Protein AF-A0A3R6XPI3-F1 (afdb_monomer_lite)

InterPro domains:
  IPR004014 Cation-transporting P-type ATPase, N-terminal [PF00690] (27-93)
  IPR004014 Cation-transporting P-type ATPase, N-terminal [SM00831] (24-98)
  IPR008250 P-type ATPase, A domain superfamily [SSF81653] (139-184)
  IPR023298 P-type ATPase, transmembrane domain superfamily [SSF81665] (28-136)
  IPR059000 P-type ATPase, A domain [PF00122] (139-184)

Foldseek 3Di:
DKFKWWFADQPDDDDPDPDPSQPVVQPDDPVVLCVVLVADLVPFDDPVVLVVQCVVRNWLDDPDPDPPPPVVVVVVVCVPPVNVVLVVVLVVCVVVVNVVVSVVSVVVVVVVVVVVVVVVVVVVVVVVVVVPPDQQDQPPHGLRSDGGGGMTMDDPPGDDSHDIGTDGDDPDDDQCCVPPVDRHD

pLDDT: mean 71.25, std 13.7, range [33.78, 87.38]

Sequence (185 aa):
MSSLVVTIADGGSGDGGTSTPSTTPASRSCQDVAKELDVDVSQGLSIAQISDRQKQYGRNVLENDEPESLVMKFLDQFKNPLNLLLVASGGVSVLMGHVDDAISIVVALTIVVTVAFVQEYRSEKTLDALKELVPPRARAIDAADLVPGDVVLLSTGDRIPADARLVEAIDLDVDESSLTGETHV

Radius of gyration: 25.49 Å; chains: 1; bounding box: 48×37×75 Å

Secondary structure (DSSP, 8-state):
--EEEEE---------SS--TTHHHHTS-HHHHHHHTT-BTTTB--HHHHHHHHHHH--S---------HHHHHHHHTTSHHHHHHHHHHHHHHHTT-HHHHHHHHHHHHHHHHHHHHHHHHHHHHHHHHHHT---EETTEEGGG--TT-EEEE-TTPPP-S-EEEEE-SS-----HHHH-----

Organism: Aphanomyces astaci (NCBI:txid112090)

Structure (mmCIF, N/CA/C/O backbone):
data_AF-A0A3R6XPI3-F1
#
_entry.id   AF-A0A3R6XPI3-F1
#
loop_
_atom_site.group_PDB
_atom_site.id
_atom_site.type_symbol
_atom_site.label_atom_id
_atom_site.label_alt_id
_atom_site.label_comp_id
_atom_site.label_asym_id
_atom_site.label_entity_id
_atom_site.label_seq_id
_atom_site.pdbx_PDB_ins_code
_atom_site.Cartn_x
_atom_site.Cartn_y
_atom_site.Cartn_z
_atom_site.occupancy
_atom_site.B_iso_or_equiv
_atom_site.auth_seq_id
_atom_site.auth_comp_id
_atom_site.auth_asym_id
_atom_site.auth_atom_id
_atom_site.pdbx_PDB_model_num
ATOM 1 N N . MET A 1 1 ? 1.401 -11.947 25.675 1.00 43.94 1 MET A N 1
ATOM 2 C CA . MET A 1 1 ? 0.924 -10.596 26.015 1.00 43.94 1 MET A CA 1
ATOM 3 C C . MET A 1 1 ? 0.291 -10.062 24.752 1.00 43.94 1 MET A C 1
ATOM 5 O O . MET A 1 1 ? 0.908 -10.196 23.705 1.00 43.94 1 MET A O 1
ATOM 9 N N . SER A 1 2 ? -0.972 -9.668 24.821 1.00 42.22 2 SER A N 1
ATOM 10 C CA . SER A 1 2 ? -1.817 -9.449 23.646 1.00 42.22 2 SER A CA 1
ATOM 11 C C . SER A 1 2 ? -2.232 -7.984 23.645 1.00 42.22 2 SER A C 1
ATOM 13 O O . SER A 1 2 ? -2.767 -7.535 24.654 1.00 42.22 2 SER A O 1
ATOM 15 N N . SER A 1 3 ? -1.973 -7.257 22.560 1.00 53.00 3 SER A N 1
ATOM 16 C CA . SER A 1 3 ? -2.331 -5.839 22.442 1.00 53.00 3 SER A CA 1
ATOM 17 C C . SER A 1 3 ? -3.564 -5.703 21.551 1.00 53.00 3 SER A C 1
ATOM 19 O O . SER A 1 3 ? -3.623 -6.292 20.467 1.00 53.00 3 SER A O 1
ATOM 21 N N . LEU A 1 4 ? -4.568 -4.965 22.024 1.00 54.66 4 LEU A N 1
ATOM 22 C CA . LEU A 1 4 ? -5.833 -4.738 21.328 1.00 54.66 4 LEU A CA 1
ATOM 23 C C . LEU A 1 4 ? -5.790 -3.360 20.659 1.00 54.66 4 LEU A C 1
ATOM 25 O O . LEU A 1 4 ? -5.562 -2.336 21.314 1.00 54.66 4 LEU A O 1
ATOM 29 N N . VAL A 1 5 ? -6.013 -3.328 19.350 1.00 59.03 5 VAL A N 1
ATOM 30 C CA . VAL A 1 5 ? -5.929 -2.115 18.536 1.00 59.03 5 VAL A CA 1
ATOM 31 C C . VAL A 1 5 ? -7.225 -1.968 17.742 1.00 59.03 5 VAL A C 1
ATOM 33 O O . VAL A 1 5 ? -7.733 -2.933 17.185 1.00 59.03 5 VAL A O 1
ATOM 36 N N . VAL A 1 6 ? -7.796 -0.768 17.704 1.00 56.50 6 VAL A N 1
ATOM 37 C CA . VAL A 1 6 ? -8.975 -0.461 16.882 1.00 56.50 6 VAL A CA 1
ATOM 38 C C . VAL A 1 6 ? -8.490 0.101 15.558 1.00 56.50 6 VAL A C 1
ATOM 40 O O . VAL A 1 6 ? -7.822 1.128 15.538 1.00 56.50 6 VAL A O 1
ATOM 43 N N . THR A 1 7 ? -8.819 -0.543 14.450 1.00 55.56 7 THR A N 1
ATOM 44 C CA . THR A 1 7 ? -8.526 -0.048 13.107 1.00 55.56 7 THR A CA 1
ATOM 45 C C . THR A 1 7 ? -9.368 1.189 12.810 1.00 55.56 7 THR A C 1
ATOM 47 O O . THR A 1 7 ? -10.589 1.191 12.975 1.00 55.56 7 THR A O 1
ATOM 50 N N . ILE A 1 8 ? -8.714 2.249 12.343 1.00 58.31 8 ILE A N 1
ATOM 51 C CA . ILE A 1 8 ? -9.371 3.446 11.830 1.00 58.31 8 ILE A CA 1
ATOM 52 C C . ILE A 1 8 ? -9.001 3.533 10.361 1.00 58.31 8 ILE A C 1
ATOM 54 O O . ILE A 1 8 ? -7.909 3.969 10.021 1.00 58.31 8 ILE A O 1
ATOM 58 N N . ALA A 1 9 ? -9.912 3.131 9.484 1.00 47.34 9 ALA A N 1
ATOM 59 C CA . ALA A 1 9 ? -9.809 3.546 8.096 1.00 47.34 9 ALA A CA 1
ATOM 60 C C . ALA A 1 9 ? -10.495 4.913 7.981 1.00 47.34 9 ALA A C 1
ATOM 62 O O . ALA A 1 9 ? -11.665 5.079 8.328 1.00 47.34 9 ALA A O 1
ATOM 63 N N . ASP A 1 10 ? -9.729 5.919 7.580 1.00 46.81 10 ASP A N 1
ATOM 64 C CA . ASP A 1 10 ? -10.266 7.249 7.353 1.00 46.81 10 ASP A CA 1
ATOM 65 C C . ASP A 1 10 ? -11.073 7.255 6.050 1.00 46.81 10 ASP A C 1
ATOM 67 O O . ASP A 1 10 ? -10.538 7.069 4.955 1.00 46.81 10 ASP A O 1
ATOM 71 N N . GLY A 1 11 ? -12.385 7.445 6.168 1.00 39.00 11 GLY A N 1
ATOM 72 C CA . GLY A 1 11 ? -13.228 7.763 5.028 1.00 39.00 11 GLY A CA 1
ATOM 73 C C . GLY A 1 11 ? -13.073 9.232 4.688 1.00 39.00 11 GLY A C 1
ATOM 74 O O . GLY A 1 11 ? -13.860 10.051 5.163 1.00 39.00 11 GLY A O 1
ATOM 75 N N . GLY A 1 12 ? -12.083 9.543 3.850 1.00 35.47 12 GLY A N 1
ATOM 76 C CA . GLY A 1 12 ? -11.794 10.892 3.383 1.00 35.47 12 GLY A CA 1
ATOM 77 C C . GLY A 1 12 ? -13.043 11.619 2.881 1.00 35.47 12 GLY A C 1
ATOM 78 O O . GLY A 1 12 ? -13.496 11.423 1.756 1.00 35.47 12 GLY A O 1
ATOM 79 N N . SER A 1 13 ? -13.579 12.504 3.717 1.00 33.81 13 SER A N 1
ATOM 80 C CA . SER A 1 13 ? -14.485 13.567 3.297 1.00 33.81 13 SER A CA 1
ATOM 81 C C . SER A 1 13 ? -13.655 14.838 3.245 1.00 33.81 13 SER A C 1
ATOM 83 O O . SER A 1 13 ? -13.307 15.405 4.278 1.00 33.81 13 SER A O 1
ATOM 85 N N . GLY A 1 14 ? -13.262 15.234 2.033 1.00 38.88 14 GLY A N 1
ATOM 86 C CA . GLY A 1 14 ? -12.482 16.443 1.803 1.00 38.88 14 GLY A CA 1
ATOM 87 C C . GLY A 1 14 ? -13.253 17.683 2.244 1.00 38.88 14 GLY A C 1
ATOM 88 O O . GLY A 1 14 ? -14.161 18.125 1.544 1.00 38.88 14 GLY A O 1
ATOM 89 N N . ASP A 1 15 ? -12.860 18.258 3.376 1.00 33.78 15 ASP A N 1
ATOM 90 C CA . ASP A 1 15 ? -13.166 19.639 3.729 1.00 33.78 15 ASP A CA 1
ATOM 91 C C . ASP A 1 15 ? -11.852 20.399 3.955 1.00 33.78 15 ASP A C 1
ATOM 93 O O . ASP A 1 15 ? -10.895 19.888 4.539 1.00 33.78 15 ASP A O 1
ATOM 97 N N . GLY A 1 16 ? -11.786 21.605 3.398 1.00 35.22 16 GLY A N 1
ATOM 98 C CA . GLY A 1 16 ? -10.582 22.402 3.179 1.00 35.22 16 GLY A CA 1
ATOM 99 C C . GLY A 1 16 ? -10.042 23.077 4.438 1.00 35.22 16 GLY A C 1
ATOM 100 O O . GLY A 1 16 ? -9.961 24.303 4.495 1.00 35.22 16 GLY A O 1
ATOM 101 N N . GLY A 1 17 ? -9.625 22.283 5.422 1.00 35.09 17 GLY A N 1
ATOM 102 C CA . GLY A 1 17 ? -8.843 22.713 6.580 1.00 35.09 17 GLY A CA 1
ATOM 103 C C . GLY A 1 17 ? -7.488 22.005 6.611 1.00 35.09 17 GLY A C 1
ATOM 104 O O . GLY A 1 17 ? -7.383 20.837 6.266 1.00 35.09 17 GLY A O 1
ATOM 105 N N . THR A 1 18 ? -6.432 22.705 7.022 1.00 36.75 18 THR A N 1
ATOM 106 C CA . THR A 1 18 ? -5.024 22.257 7.084 1.00 36.75 18 THR A CA 1
ATOM 107 C C . THR A 1 18 ? -4.730 21.143 8.111 1.00 36.75 18 THR A C 1
ATOM 109 O O . THR A 1 18 ? -3.701 21.172 8.781 1.00 36.75 18 THR A O 1
ATOM 112 N N . SER A 1 19 ? -5.609 20.158 8.264 1.00 36.28 19 SER A N 1
ATOM 113 C CA . SER A 1 19 ? -5.411 18.970 9.097 1.00 36.28 19 SER A CA 1
ATOM 114 C C . SER A 1 19 ? -5.452 17.743 8.202 1.00 36.28 19 SER A C 1
ATOM 116 O O . SER A 1 19 ? -6.488 17.435 7.617 1.00 36.28 19 SER A O 1
ATOM 118 N N . THR A 1 20 ? -4.320 17.058 8.068 1.00 38.66 20 THR A N 1
ATOM 119 C CA . THR A 1 20 ? -4.265 15.791 7.343 1.00 38.66 20 THR A CA 1
ATOM 120 C C . THR A 1 20 ? -5.222 14.770 7.976 1.00 38.66 20 THR A C 1
ATOM 122 O O . THR A 1 20 ? -5.342 14.750 9.207 1.00 38.66 20 THR A O 1
ATOM 125 N N . PRO A 1 21 ? -5.864 13.919 7.154 1.00 49.56 21 PRO A N 1
ATOM 126 C CA . PRO A 1 21 ? -6.851 12.910 7.561 1.00 49.56 21 PRO A CA 1
ATOM 127 C C . PRO A 1 21 ? -6.469 12.111 8.836 1.00 49.56 21 PRO A C 1
ATOM 129 O O . PRO A 1 21 ? -7.242 11.971 9.784 1.00 49.56 21 PRO A O 1
ATOM 132 N N . SER A 1 22 ? -5.189 11.750 8.966 1.00 48.41 22 SER A N 1
ATOM 133 C CA . SER A 1 22 ? -4.628 10.973 10.082 1.00 48.41 22 SER A CA 1
ATOM 134 C C . SER A 1 22 ? -4.432 11.712 11.423 1.00 48.41 22 SER A C 1
ATOM 136 O O . SER A 1 22 ? -4.205 11.068 12.449 1.00 48.41 22 SER A O 1
ATOM 138 N N . THR A 1 23 ? -4.522 13.047 11.480 1.00 47.19 23 THR A N 1
ATOM 139 C CA . THR A 1 23 ? -4.189 13.817 12.707 1.00 47.19 23 THR A CA 1
ATOM 140 C C . THR A 1 23 ? -5.343 13.854 13.723 1.00 47.19 23 THR A C 1
ATOM 142 O O . THR A 1 23 ? -5.141 13.988 14.938 1.00 47.19 23 THR A O 1
ATOM 145 N N . THR A 1 24 ? -6.579 13.708 13.246 1.00 61.12 24 THR A N 1
ATOM 146 C CA . THR A 1 24 ? -7.799 13.845 14.057 1.00 61.12 24 THR A CA 1
ATOM 147 C C . THR A 1 24 ? -7.998 12.701 15.059 1.00 61.12 24 THR A C 1
ATOM 149 O O . THR A 1 24 ? -8.296 12.986 16.221 1.00 61.12 24 THR A O 1
ATOM 152 N N . PRO A 1 25 ? -7.791 11.419 14.699 1.00 61.75 25 PRO A N 1
ATOM 153 C CA . PRO A 1 25 ? -8.026 10.323 15.636 1.00 61.75 25 PRO A CA 1
ATOM 154 C C . PRO A 1 25 ? -6.874 10.118 16.628 1.00 61.75 25 PRO A C 1
ATOM 156 O O . PRO A 1 25 ? -7.093 9.694 17.764 1.00 61.75 25 PRO A O 1
ATOM 159 N N . ALA A 1 26 ? -5.641 10.458 16.235 1.00 64.50 26 ALA A N 1
ATOM 160 C CA . ALA A 1 26 ? -4.455 10.300 17.077 1.00 64.50 26 ALA A CA 1
ATOM 161 C C . ALA A 1 26 ? -4.469 11.217 18.319 1.00 64.50 26 ALA A C 1
ATOM 163 O O . ALA A 1 26 ? -3.900 10.881 19.363 1.00 64.50 26 ALA A O 1
ATOM 164 N N . SER A 1 27 ? -5.156 12.356 18.225 1.00 70.94 27 SER A N 1
ATOM 165 C CA . SER A 1 27 ? -5.272 13.357 19.292 1.00 70.94 27 SER A CA 1
ATOM 166 C C . SER A 1 27 ? -6.488 13.160 20.215 1.00 70.94 27 SER A C 1
ATOM 168 O O . SER A 1 27 ? -6.592 13.844 21.233 1.00 70.94 27 SER A O 1
ATOM 170 N N . ARG A 1 28 ? -7.391 12.213 19.912 1.00 73.81 28 ARG A N 1
ATOM 171 C CA . ARG A 1 28 ? -8.635 11.948 20.667 1.00 73.81 28 ARG A CA 1
ATOM 172 C C . ARG A 1 28 ? -8.540 10.701 21.542 1.00 73.81 28 ARG A C 1
ATOM 174 O O . ARG A 1 28 ? -7.773 9.790 21.247 1.00 73.81 28 ARG A O 1
ATOM 181 N N . SER A 1 29 ? -9.310 10.614 22.628 1.00 78.94 29 SER A N 1
ATOM 182 C CA . SER A 1 29 ? -9.297 9.402 23.462 1.00 78.94 29 SER A CA 1
ATOM 183 C C . SER A 1 29 ? -9.833 8.190 22.684 1.00 78.94 29 SER A C 1
ATOM 185 O O . SER A 1 29 ? -10.652 8.338 21.777 1.00 78.94 29 SER A O 1
ATOM 187 N N . CYS A 1 30 ? -9.396 6.976 23.035 1.00 76.81 30 CYS A N 1
ATOM 188 C CA . CYS A 1 30 ? -9.892 5.750 22.397 1.00 76.81 30 CYS A CA 1
ATOM 189 C C . CYS A 1 30 ? -11.421 5.605 22.510 1.00 76.81 30 CYS A C 1
ATOM 191 O O . CYS A 1 30 ? -12.063 5.115 21.587 1.00 76.81 30 CYS A O 1
ATOM 193 N N . GLN A 1 31 ? -12.014 6.091 23.606 1.00 77.44 31 GLN A N 1
ATOM 194 C CA . GLN A 1 31 ? -13.460 6.066 23.829 1.00 77.44 31 GLN A CA 1
ATOM 195 C C . GLN A 1 31 ? -14.211 7.026 22.906 1.00 77.44 31 GLN A C 1
ATOM 197 O O . GLN A 1 31 ? -15.311 6.705 22.466 1.00 77.44 31 GLN A O 1
ATOM 202 N N . ASP A 1 32 ? -13.640 8.196 22.617 1.00 79.75 32 ASP A N 1
ATOM 203 C CA . ASP A 1 32 ? -14.272 9.171 21.724 1.00 79.75 32 ASP A CA 1
ATOM 204 C C . ASP A 1 32 ? -14.268 8.665 20.283 1.00 79.75 32 ASP A C 1
ATOM 206 O O . ASP A 1 32 ? -15.288 8.743 19.605 1.00 79.75 32 ASP A O 1
ATOM 210 N N . VAL A 1 33 ? -13.158 8.058 19.857 1.00 78.06 33 VAL A N 1
ATOM 211 C CA . VAL A 1 33 ? -13.053 7.412 18.543 1.00 78.06 33 VAL A CA 1
ATOM 212 C C . VAL A 1 33 ? -14.019 6.229 18.430 1.00 78.06 33 VAL A C 1
ATOM 214 O O . VAL A 1 33 ? -14.710 6.095 17.425 1.00 78.06 33 VAL A O 1
ATOM 217 N N . ALA A 1 34 ? -14.113 5.385 19.463 1.00 77.94 34 ALA A N 1
ATOM 218 C CA . ALA A 1 34 ? -15.047 4.260 19.472 1.00 77.94 34 ALA A CA 1
ATOM 219 C C . ALA A 1 34 ? -16.512 4.722 19.374 1.00 77.94 34 ALA A C 1
ATOM 221 O O . ALA A 1 34 ? -17.303 4.111 18.664 1.00 77.94 34 ALA A O 1
ATOM 222 N N . LYS A 1 35 ? -16.866 5.836 20.031 1.00 80.50 35 LYS A N 1
ATOM 223 C CA . LYS A 1 35 ? -18.198 6.451 19.915 1.00 80.50 35 LYS A CA 1
ATOM 224 C C . LYS A 1 35 ? -18.451 7.047 18.534 1.00 80.50 35 LYS A C 1
ATOM 226 O O . LYS A 1 35 ? -19.547 6.898 18.011 1.00 80.50 35 LYS A O 1
ATOM 231 N N . GLU A 1 36 ? -17.465 7.728 17.958 1.00 80.50 36 GLU A N 1
ATOM 232 C CA . GLU A 1 36 ? -17.557 8.322 16.619 1.00 80.50 36 GLU A CA 1
ATOM 233 C C . GLU A 1 36 ? -17.758 7.253 15.540 1.00 80.50 36 GLU A C 1
ATOM 235 O O . GLU A 1 36 ? -18.563 7.432 14.630 1.00 80.50 36 GLU A O 1
ATOM 240 N N . LEU A 1 37 ? -17.084 6.112 15.690 1.00 76.56 37 LEU A N 1
ATOM 241 C CA . LEU A 1 37 ? -17.219 4.960 14.803 1.00 76.56 37 LEU A CA 1
ATOM 242 C C . LEU A 1 37 ? -18.371 4.021 15.192 1.00 76.56 37 LEU A C 1
ATOM 244 O O . LEU A 1 37 ? -18.530 2.990 14.542 1.00 76.56 37 LEU A O 1
ATOM 248 N N . ASP A 1 38 ? -19.162 4.346 16.219 1.00 81.00 38 ASP A N 1
ATOM 249 C CA . ASP A 1 38 ? -20.266 3.523 16.739 1.00 81.00 38 ASP A CA 1
ATOM 250 C C . ASP A 1 38 ? -19.865 2.046 16.948 1.00 81.00 38 ASP A C 1
ATOM 252 O O . ASP A 1 38 ? -20.498 1.116 16.441 1.00 81.00 38 ASP A O 1
ATOM 256 N N . VAL A 1 39 ? -18.737 1.830 17.634 1.00 80.62 39 VAL A N 1
ATOM 257 C CA . VAL A 1 39 ? -18.162 0.503 17.896 1.00 80.62 39 VAL A CA 1
ATOM 258 C C . VAL A 1 39 ? -18.021 0.257 19.389 1.00 80.62 39 VAL A C 1
ATOM 260 O O . VAL A 1 39 ? -17.463 1.068 20.128 1.00 80.62 39 VAL A O 1
ATOM 263 N N . ASP A 1 40 ? -18.461 -0.921 19.826 1.00 81.00 40 ASP A N 1
ATOM 264 C CA . ASP A 1 40 ? -18.112 -1.449 21.139 1.00 81.00 40 ASP A CA 1
ATOM 265 C C . ASP A 1 40 ? -16.766 -2.176 21.053 1.00 81.00 40 ASP A C 1
ATOM 267 O O . ASP A 1 40 ? -16.636 -3.221 20.420 1.00 81.00 40 ASP A O 1
ATOM 271 N N . VAL A 1 41 ? -15.753 -1.632 21.723 1.00 74.69 41 VAL A N 1
ATOM 272 C CA . VAL A 1 41 ? -14.384 -2.164 21.716 1.00 74.69 41 VAL A CA 1
ATOM 273 C C . VAL A 1 41 ? -14.297 -3.586 22.294 1.00 74.69 41 VAL A C 1
ATOM 275 O O . VAL A 1 41 ? -13.394 -4.340 21.943 1.00 74.69 41 VAL A O 1
ATOM 278 N N . SER A 1 42 ? -15.234 -3.975 23.165 1.00 75.56 42 SER A N 1
ATOM 279 C CA . SER A 1 42 ? -15.251 -5.295 23.806 1.00 75.56 42 SER A CA 1
ATOM 280 C C . SER A 1 42 ? -15.920 -6.383 22.962 1.00 75.56 42 SER A C 1
ATOM 282 O O . SER A 1 42 ? -15.597 -7.560 23.115 1.00 75.56 42 SER A O 1
ATOM 284 N N . GLN A 1 43 ? -16.854 -5.999 22.088 1.00 75.69 43 GLN A N 1
ATOM 285 C CA . GLN A 1 43 ? -17.618 -6.921 21.239 1.00 75.69 43 GLN A CA 1
ATOM 286 C C . GLN A 1 43 ? -17.164 -6.889 19.774 1.00 75.69 43 GLN A C 1
ATOM 288 O O . GLN A 1 43 ? -17.369 -7.862 19.052 1.00 75.69 43 GLN A O 1
ATOM 293 N N . GLY A 1 44 ? -16.531 -5.797 19.343 1.00 78.44 44 GLY A N 1
ATOM 294 C CA . GLY A 1 44 ? -16.206 -5.546 17.946 1.00 78.44 44 GLY A CA 1
ATOM 295 C C . GLY A 1 44 ? -17.445 -5.243 17.100 1.00 78.44 44 GLY A C 1
ATOM 296 O O . GLY A 1 44 ? -18.514 -4.901 17.610 1.00 78.44 44 GLY A O 1
ATOM 297 N N . LEU A 1 45 ? -17.288 -5.356 15.781 1.00 81.88 45 LEU A N 1
ATOM 298 C CA . LEU A 1 45 ? -18.360 -5.131 14.815 1.00 81.88 45 LEU A CA 1
ATOM 299 C C . LEU A 1 45 ? -19.148 -6.405 14.513 1.00 81.88 45 LEU A C 1
ATOM 301 O O . LEU A 1 45 ? -18.611 -7.511 14.452 1.00 81.88 45 LEU A O 1
ATOM 305 N N . SER A 1 46 ? -20.443 -6.238 14.250 1.00 83.31 46 SER A N 1
ATOM 306 C CA . SER A 1 46 ? -21.273 -7.312 13.704 1.00 83.31 46 SER A CA 1
ATOM 307 C C . SER A 1 46 ? -21.027 -7.507 12.204 1.00 83.31 46 SER A C 1
ATOM 309 O O . SER A 1 46 ? -20.719 -6.566 11.476 1.00 83.31 46 SER A O 1
ATOM 311 N N . ILE A 1 47 ? -21.266 -8.724 11.703 1.00 81.38 47 ILE A N 1
ATOM 312 C CA . ILE A 1 47 ? -21.117 -9.070 10.274 1.00 81.38 47 ILE A CA 1
ATOM 313 C C . ILE A 1 47 ? -21.959 -8.148 9.370 1.00 81.38 47 ILE A C 1
ATOM 315 O O . ILE A 1 47 ? -21.541 -7.805 8.265 1.00 81.38 47 ILE A O 1
ATOM 319 N N . ALA A 1 48 ? -23.134 -7.717 9.842 1.00 83.81 48 ALA A N 1
ATOM 320 C CA . ALA A 1 48 ? -23.989 -6.782 9.113 1.00 83.81 48 ALA A CA 1
ATOM 321 C C . ALA A 1 48 ? -23.327 -5.400 8.967 1.00 83.81 48 ALA A C 1
ATOM 323 O O . ALA A 1 48 ? -23.255 -4.874 7.859 1.00 83.81 48 ALA A O 1
ATOM 324 N N . GLN A 1 49 ? -22.769 -4.861 10.058 1.00 82.81 49 GLN A N 1
ATOM 325 C CA . GLN A 1 49 ? -22.042 -3.588 10.037 1.00 82.81 49 GLN A CA 1
ATOM 326 C C . GLN A 1 49 ? -20.796 -3.665 9.152 1.00 82.81 49 GLN A C 1
ATOM 328 O O . GLN A 1 49 ? -20.522 -2.717 8.423 1.00 82.81 49 GLN A O 1
ATOM 333 N N . ILE A 1 50 ? -20.079 -4.793 9.164 1.00 82.69 50 ILE A N 1
ATOM 334 C CA . ILE A 1 50 ? -18.924 -5.009 8.283 1.00 82.69 50 ILE A CA 1
ATOM 335 C C . ILE A 1 50 ? -19.359 -4.931 6.818 1.00 82.69 50 ILE A C 1
ATOM 337 O O . ILE A 1 50 ? -18.775 -4.176 6.047 1.00 82.69 50 ILE A O 1
ATOM 341 N N . SER A 1 51 ? -20.419 -5.649 6.429 1.00 83.25 51 SER A N 1
ATOM 342 C CA . SER A 1 51 ? -20.893 -5.648 5.039 1.00 83.25 51 SER A CA 1
ATOM 343 C C . SER A 1 51 ? -21.353 -4.265 4.569 1.00 83.25 51 SER A C 1
ATOM 345 O O . SER A 1 51 ? -21.096 -3.886 3.425 1.00 83.25 51 SER A O 1
ATOM 347 N N . ASP A 1 52 ? -22.010 -3.495 5.435 1.00 85.88 52 ASP A N 1
ATOM 348 C CA . ASP A 1 52 ? -22.450 -2.142 5.095 1.00 85.88 52 ASP A CA 1
ATOM 349 C C . ASP A 1 52 ? -21.272 -1.165 5.003 1.00 85.88 52 ASP A C 1
ATOM 351 O O . ASP A 1 52 ? -21.211 -0.364 4.068 1.00 85.88 52 ASP A O 1
ATOM 355 N N . ARG A 1 53 ? -20.273 -1.295 5.883 1.00 84.44 53 ARG A N 1
ATOM 356 C CA . ARG A 1 53 ? -19.040 -0.499 5.812 1.00 84.44 53 ARG A CA 1
ATOM 357 C C . ARG A 1 53 ? -18.192 -0.854 4.596 1.00 84.44 53 ARG A C 1
ATOM 359 O O . ARG A 1 53 ? -17.698 0.054 3.943 1.00 84.44 53 ARG A O 1
ATOM 366 N N . GLN A 1 54 ? -18.096 -2.124 4.207 1.00 83.19 54 GLN A N 1
ATOM 367 C CA . GLN A 1 54 ? -17.398 -2.515 2.975 1.00 83.19 54 GLN A CA 1
ATOM 368 C C . GLN A 1 54 ? -18.031 -1.885 1.725 1.00 83.19 54 GLN A C 1
ATOM 370 O O . GLN A 1 54 ? -17.319 -1.535 0.788 1.00 83.19 54 GLN A O 1
ATOM 375 N N . LYS A 1 55 ? -19.359 -1.688 1.702 1.00 83.06 55 LYS A N 1
ATOM 376 C CA . LYS A 1 55 ? -20.034 -0.975 0.600 1.00 83.06 55 LYS A CA 1
ATOM 377 C C . LYS A 1 55 ? -19.764 0.528 0.617 1.00 83.06 55 LYS A C 1
ATOM 379 O O . LYS A 1 55 ? -19.760 1.142 -0.444 1.00 83.06 55 LYS A O 1
ATOM 384 N N . GLN A 1 56 ? -19.603 1.115 1.801 1.00 82.62 56 GLN A N 1
ATOM 385 C CA . GLN A 1 56 ? -19.404 2.553 1.969 1.00 82.62 56 GLN A CA 1
ATOM 386 C C . GLN A 1 56 ? -17.947 2.977 1.747 1.00 82.62 56 GLN A C 1
ATOM 388 O O . GLN A 1 56 ? -17.707 3.986 1.092 1.00 82.62 56 GLN A O 1
ATOM 393 N N . TYR A 1 57 ? -16.996 2.225 2.299 1.00 79.69 57 TYR A N 1
ATOM 394 C CA . TYR A 1 57 ? -15.573 2.573 2.329 1.00 79.69 57 TYR A CA 1
ATOM 395 C C . TYR A 1 57 ? -14.733 1.775 1.324 1.00 79.69 57 TYR A C 1
ATOM 397 O O . TYR A 1 57 ? -13.604 2.157 1.040 1.00 79.69 57 TYR A O 1
ATOM 405 N N . GLY A 1 58 ? -15.275 0.693 0.761 1.00 82.25 58 GLY A N 1
ATOM 406 C CA . GLY A 1 58 ? -14.526 -0.201 -0.116 1.00 82.25 58 GLY A CA 1
ATOM 407 C C . GLY A 1 58 ? -13.636 -1.180 0.653 1.00 82.25 58 GLY A C 1
ATOM 408 O O . GLY A 1 58 ? -13.761 -1.351 1.866 1.00 82.25 58 GLY A O 1
ATOM 409 N N . ARG A 1 59 ? -12.766 -1.877 -0.085 1.00 81.50 59 ARG A N 1
ATOM 410 C CA . ARG A 1 59 ? -11.793 -2.826 0.476 1.00 81.50 59 ARG A CA 1
ATOM 411 C C . ARG A 1 59 ? -10.539 -2.081 0.925 1.00 81.50 59 ARG A C 1
ATOM 413 O O . ARG A 1 59 ? -10.131 -1.129 0.267 1.00 81.50 59 ARG A O 1
ATOM 420 N N . ASN A 1 60 ? -9.891 -2.563 1.982 1.00 80.06 60 ASN A N 1
ATOM 421 C CA . ASN A 1 60 ? -8.620 -2.035 2.479 1.00 80.06 60 ASN A CA 1
ATOM 422 C C . ASN A 1 60 ? -7.450 -2.527 1.609 1.00 80.06 60 ASN A C 1
ATOM 424 O O . ASN A 1 60 ? -6.605 -3.322 2.018 1.00 80.06 60 ASN A O 1
ATOM 428 N N . VAL A 1 61 ? -7.453 -2.101 0.351 1.00 78.19 61 VAL A N 1
ATOM 429 C CA . VAL A 1 61 ? -6.418 -2.407 -0.631 1.00 78.19 61 VAL A CA 1
ATOM 430 C C . VAL A 1 61 ? -6.012 -1.091 -1.263 1.00 78.19 61 VAL A C 1
ATOM 432 O O . VAL A 1 61 ? -6.865 -0.328 -1.710 1.00 78.19 61 VAL A O 1
ATOM 435 N N . LEU A 1 62 ? -4.707 -0.829 -1.300 1.00 68.25 62 LEU A N 1
ATOM 436 C CA . LEU A 1 62 ? -4.182 0.295 -2.063 1.00 68.25 62 LEU A CA 1
ATOM 437 C C . LEU A 1 62 ? -4.554 0.082 -3.529 1.00 68.25 62 LEU A C 1
ATOM 439 O O . LEU A 1 62 ? -4.269 -0.983 -4.084 1.00 68.25 62 LEU A O 1
ATOM 443 N N . GLU A 1 63 ? -5.198 1.074 -4.139 1.00 60.91 63 GLU A N 1
ATOM 444 C CA . GLU A 1 63 ? -5.431 1.082 -5.578 1.00 60.91 63 GLU A CA 1
ATOM 445 C C . GLU A 1 63 ? -4.075 0.887 -6.260 1.00 60.91 63 GLU A C 1
ATOM 447 O O . GLU A 1 63 ? -3.160 1.700 -6.127 1.00 60.91 63 GLU A O 1
ATOM 452 N N . ASN A 1 64 ? -3.901 -0.262 -6.913 1.00 56.00 64 ASN A N 1
ATOM 453 C CA . ASN A 1 64 ? -2.790 -0.410 -7.831 1.00 56.00 64 ASN A CA 1
ATOM 454 C C . ASN A 1 64 ? -3.149 0.481 -9.009 1.00 56.00 64 ASN A C 1
ATOM 456 O O . ASN A 1 64 ? -4.196 0.250 -9.621 1.00 56.00 64 ASN A O 1
ATOM 460 N N . ASP A 1 65 ? -2.313 1.488 -9.278 1.00 52.28 65 ASP A N 1
ATOM 461 C CA . ASP A 1 65 ? -2.440 2.318 -10.471 1.00 52.28 65 ASP A CA 1
ATOM 462 C C . ASP A 1 65 ? -2.759 1.401 -11.651 1.00 52.28 65 ASP A C 1
ATOM 464 O O . ASP A 1 65 ? -2.071 0.392 -11.867 1.00 52.28 65 ASP A O 1
ATOM 468 N N . GLU A 1 66 ? -3.858 1.697 -12.355 1.00 55.19 66 GLU A N 1
ATOM 469 C CA . GLU A 1 66 ? -4.230 0.935 -13.540 1.00 55.19 66 GLU A CA 1
ATOM 470 C C . GLU A 1 66 ? -2.979 0.817 -14.411 1.00 55.19 66 GLU A C 1
ATOM 472 O O . GLU A 1 66 ? -2.310 1.831 -14.635 1.00 55.19 66 GLU A O 1
ATOM 477 N N . PRO A 1 67 ? -2.609 -0.392 -14.871 1.00 56.09 67 PRO A N 1
ATOM 478 C CA . PRO A 1 67 ? -1.398 -0.553 -15.651 1.00 56.09 67 PRO A CA 1
ATOM 479 C C . PRO A 1 67 ? -1.532 0.340 -16.879 1.00 56.09 67 PRO A C 1
ATOM 481 O O . PRO A 1 67 ? -2.318 0.036 -17.782 1.00 56.09 67 PRO A O 1
ATOM 484 N N . GLU A 1 68 ? -0.812 1.468 -16.892 1.00 59.09 68 GLU A N 1
ATOM 485 C CA . GLU A 1 68 ? -0.882 2.388 -18.018 1.00 59.09 68 GLU A CA 1
ATOM 486 C C . GLU A 1 68 ? -0.606 1.580 -19.281 1.00 59.09 68 GLU A C 1
ATOM 488 O O . GLU A 1 68 ? 0.335 0.776 -19.333 1.00 59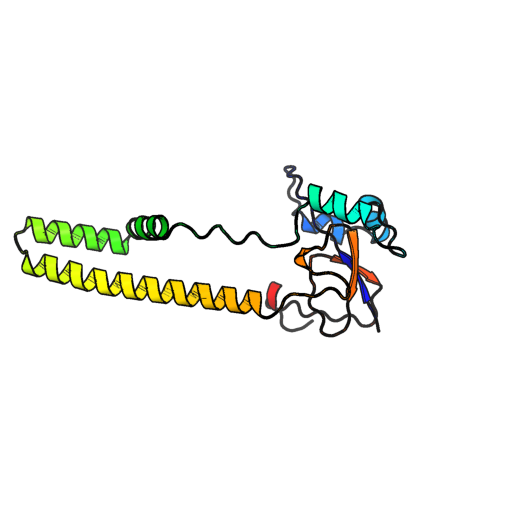.09 68 GLU A O 1
ATOM 493 N N . SER A 1 69 ? -1.457 1.752 -20.296 1.00 72.38 69 SER A N 1
ATOM 494 C CA . SER A 1 69 ? -1.318 0.959 -21.511 1.00 72.38 69 SER A CA 1
ATOM 495 C C . SER A 1 69 ? 0.108 1.102 -22.050 1.00 72.38 69 SER A C 1
ATOM 497 O O . SER A 1 69 ? 0.647 2.209 -22.122 1.00 72.38 69 SER A O 1
ATOM 499 N N . LEU A 1 70 ? 0.726 -0.013 -22.450 1.00 64.88 70 LEU A N 1
ATOM 500 C CA . LEU A 1 70 ? 2.110 -0.032 -22.944 1.00 64.88 70 LEU A CA 1
ATOM 501 C C . LEU A 1 70 ? 2.344 0.987 -24.075 1.00 64.88 70 LEU A C 1
ATOM 503 O O . LEU A 1 70 ? 3.437 1.530 -24.216 1.00 64.88 70 LEU A O 1
ATOM 507 N N . VAL A 1 71 ? 1.301 1.277 -24.859 1.00 70.81 71 VAL A N 1
ATOM 508 C CA . VAL A 1 71 ? 1.312 2.286 -25.925 1.00 70.81 71 VAL A CA 1
ATOM 509 C C . VAL A 1 71 ? 1.378 3.709 -25.362 1.00 70.81 71 VAL A C 1
ATOM 511 O O . VAL A 1 71 ? 2.100 4.539 -25.909 1.00 70.81 71 VAL A O 1
ATOM 514 N N . MET A 1 72 ? 0.673 3.994 -24.264 1.00 72.62 72 MET A N 1
ATOM 515 C CA . MET A 1 72 ? 0.724 5.295 -23.592 1.00 72.62 72 MET A CA 1
ATOM 516 C C . MET A 1 72 ? 2.089 5.522 -22.934 1.00 72.62 72 MET A C 1
ATOM 518 O O . MET A 1 72 ? 2.690 6.566 -23.173 1.00 72.62 72 MET A O 1
ATOM 522 N N . LYS A 1 73 ? 2.642 4.511 -22.240 1.00 69.69 73 LYS A N 1
ATOM 523 C CA . LYS A 1 73 ? 4.024 4.546 -21.716 1.00 69.69 73 LYS A CA 1
ATOM 524 C C . LYS A 1 73 ? 5.053 4.786 -22.832 1.00 69.69 73 LYS A C 1
ATOM 526 O O . LYS A 1 73 ? 5.990 5.563 -22.664 1.00 69.69 73 LYS A O 1
ATOM 531 N N . PHE A 1 74 ? 4.865 4.164 -24.001 1.00 68.94 74 PHE A N 1
ATOM 532 C CA . PHE A 1 74 ? 5.725 4.380 -25.171 1.00 68.94 74 PHE A CA 1
ATOM 533 C C . PHE A 1 74 ? 5.609 5.802 -25.743 1.00 68.94 74 PHE A C 1
ATOM 535 O O . PHE A 1 74 ? 6.620 6.415 -26.079 1.00 68.94 74 PHE A O 1
ATOM 542 N N . LEU A 1 75 ? 4.397 6.355 -25.836 1.00 73.81 75 LEU A N 1
ATOM 543 C CA . LEU A 1 75 ? 4.177 7.739 -26.272 1.00 73.81 75 LEU A CA 1
ATOM 544 C C . LEU A 1 75 ? 4.776 8.754 -25.291 1.00 73.81 75 LEU A C 1
ATOM 546 O O . LEU A 1 75 ? 5.310 9.777 -25.721 1.00 73.81 75 LEU A O 1
ATOM 550 N N . ASP A 1 76 ? 4.742 8.464 -23.991 1.00 75.19 76 ASP A N 1
ATOM 551 C CA . ASP A 1 76 ? 5.302 9.347 -22.970 1.00 75.19 76 ASP A CA 1
ATOM 552 C C . ASP A 1 76 ? 6.836 9.420 -23.036 1.00 75.19 76 ASP A C 1
ATOM 554 O O . ASP A 1 76 ? 7.421 10.482 -22.814 1.00 75.19 76 ASP A O 1
ATOM 558 N N . GLN A 1 77 ? 7.503 8.357 -23.508 1.00 68.56 77 GLN A N 1
ATOM 559 C CA . GLN A 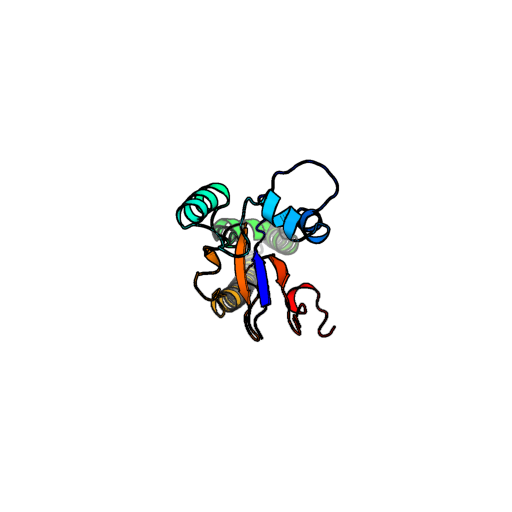1 77 ? 8.943 8.396 -23.784 1.00 68.56 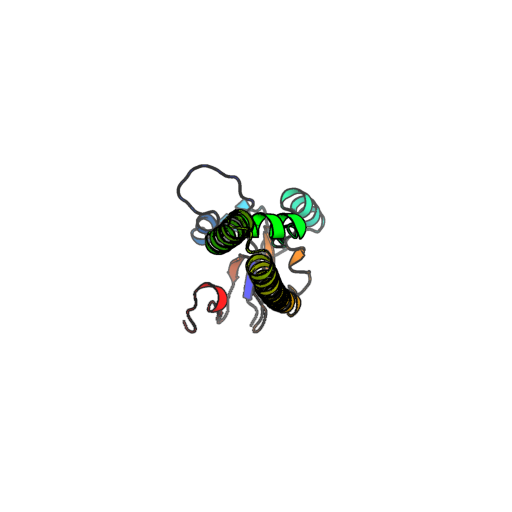77 GLN A CA 1
ATOM 560 C C . GLN A 1 77 ? 9.335 9.465 -24.816 1.00 68.56 77 GLN A C 1
ATOM 562 O O . GLN A 1 77 ? 10.453 9.975 -24.742 1.00 68.56 77 GLN A O 1
ATOM 567 N N . PHE A 1 78 ? 8.457 9.866 -25.743 1.00 71.19 78 PHE A N 1
ATOM 568 C CA . PHE A 1 78 ? 8.760 10.952 -26.690 1.00 71.19 78 PHE A CA 1
ATOM 569 C C . PHE A 1 78 ? 8.766 12.341 -26.040 1.00 71.19 78 PHE A C 1
ATOM 571 O O . PHE A 1 78 ? 9.340 13.269 -26.609 1.00 71.19 78 PHE A O 1
ATOM 578 N N . LYS A 1 79 ? 8.173 12.496 -24.848 1.00 76.00 79 LYS A N 1
ATOM 579 C CA . LYS A 1 79 ? 8.250 13.742 -24.070 1.00 76.00 79 LYS A CA 1
ATOM 580 C C . LYS A 1 79 ? 9.582 13.889 -23.336 1.00 76.00 79 LYS A C 1
ATOM 582 O O . LYS A 1 79 ? 9.904 14.985 -22.883 1.00 76.00 79 LYS A O 1
ATOM 587 N N . ASN A 1 80 ? 10.368 12.816 -23.226 1.00 77.31 80 ASN A N 1
ATOM 588 C CA . ASN A 1 80 ? 11.681 12.882 -22.603 1.00 77.31 80 ASN A CA 1
ATOM 589 C C . ASN A 1 80 ? 12.627 13.748 -23.467 1.00 77.31 80 ASN A C 1
ATOM 591 O O . ASN A 1 80 ? 12.816 13.444 -24.650 1.00 77.31 80 ASN A O 1
ATOM 595 N N . PRO A 1 81 ? 13.259 14.796 -22.902 1.00 75.50 81 PRO A N 1
ATOM 596 C CA . PRO A 1 81 ? 14.111 15.719 -23.654 1.00 75.50 81 PRO A CA 1
ATOM 597 C C . PRO A 1 81 ? 15.283 15.031 -24.371 1.00 75.50 81 PRO A C 1
ATOM 599 O O . PRO A 1 81 ? 15.705 15.493 -25.430 1.00 75.50 81 PRO A O 1
ATOM 602 N N . LEU A 1 82 ? 15.779 13.906 -23.845 1.00 75.38 82 LEU A N 1
ATOM 603 C CA . LEU A 1 82 ? 16.846 13.120 -24.471 1.00 75.38 82 LEU A CA 1
ATOM 604 C C . LEU A 1 82 ? 16.341 12.404 -25.740 1.00 75.38 82 LEU A C 1
ATOM 606 O O . LEU A 1 82 ? 16.997 12.450 -26.780 1.00 75.38 82 LEU A O 1
ATOM 610 N N . ASN A 1 83 ? 15.140 11.822 -25.700 1.00 77.31 83 ASN A N 1
ATOM 611 C CA . ASN A 1 83 ? 14.528 11.176 -26.867 1.00 77.31 83 ASN A CA 1
ATOM 612 C C . ASN A 1 83 ? 14.130 12.195 -27.940 1.00 77.31 83 ASN A C 1
ATOM 614 O O . ASN A 1 83 ? 14.351 11.952 -29.126 1.00 77.31 83 ASN A O 1
ATOM 618 N N . LEU A 1 84 ? 13.615 13.361 -27.537 1.00 79.94 84 LEU A N 1
ATOM 619 C CA . LEU A 1 84 ? 13.305 14.453 -28.461 1.00 79.94 84 LEU A CA 1
ATOM 620 C C . LEU A 1 84 ? 14.560 14.920 -29.221 1.00 79.94 84 LEU A C 1
ATOM 622 O O . LEU A 1 84 ? 14.509 15.135 -30.432 1.00 79.94 84 LEU A O 1
ATOM 626 N N . LEU A 1 85 ? 15.699 15.018 -28.522 1.00 80.50 85 LEU A N 1
ATOM 627 C CA . LEU A 1 85 ? 16.996 15.355 -29.113 1.00 80.50 85 LEU A CA 1
ATOM 628 C C . LEU A 1 85 ? 17.440 14.314 -30.153 1.00 80.50 85 LEU A C 1
ATOM 630 O O . LEU A 1 85 ? 17.918 14.678 -31.226 1.00 80.50 85 LEU A O 1
ATOM 634 N N . LEU A 1 86 ? 17.259 13.024 -29.862 1.00 76.75 86 LEU A N 1
ATOM 635 C CA . LEU A 1 86 ? 17.601 11.943 -30.788 1.00 76.75 86 LEU A CA 1
ATOM 636 C C . LEU A 1 86 ? 16.712 11.937 -32.038 1.00 76.75 86 LEU A C 1
ATOM 638 O O . LEU A 1 86 ? 17.223 11.800 -33.149 1.00 76.75 86 LEU A O 1
ATOM 642 N N . VAL A 1 87 ? 15.398 12.119 -31.872 1.00 78.31 87 VAL A N 1
ATOM 643 C CA . VAL A 1 87 ? 14.452 12.217 -32.995 1.00 78.31 87 VAL A CA 1
ATOM 644 C C . VAL A 1 87 ? 14.784 13.429 -33.869 1.00 78.31 87 VAL A C 1
ATOM 646 O O . VAL A 1 87 ? 14.822 13.309 -35.094 1.00 78.31 87 VAL A O 1
ATOM 649 N N . ALA A 1 88 ? 15.104 14.574 -33.257 1.00 82.94 88 ALA A N 1
ATOM 650 C CA . ALA A 1 88 ? 15.556 15.761 -33.977 1.00 82.94 88 ALA A CA 1
ATOM 651 C C . ALA A 1 88 ? 16.858 15.497 -34.755 1.00 82.94 88 ALA A C 1
ATOM 653 O O . ALA A 1 88 ? 16.941 15.841 -35.932 1.00 82.94 88 ALA A O 1
ATOM 654 N N . SER A 1 89 ? 17.840 14.833 -34.137 1.00 80.12 89 SER A N 1
ATOM 655 C CA . SER A 1 89 ? 19.114 14.464 -34.773 1.00 80.12 89 SER A CA 1
ATOM 656 C C . SER A 1 89 ? 18.921 13.538 -35.983 1.00 80.12 89 SER A C 1
ATOM 658 O O . SER A 1 89 ? 19.460 13.802 -37.060 1.00 80.12 89 SER A O 1
ATOM 660 N N . GLY A 1 90 ? 18.078 12.505 -35.853 1.00 77.81 90 GLY A N 1
ATOM 661 C CA . GLY A 1 90 ? 17.708 11.630 -36.971 1.00 77.81 90 GLY A CA 1
ATOM 662 C C . GLY A 1 90 ? 17.024 12.396 -38.109 1.00 77.81 90 GLY A C 1
ATOM 663 O O . GLY A 1 90 ? 17.360 12.199 -39.276 1.00 77.81 90 GLY A O 1
ATOM 664 N N . GLY A 1 91 ? 16.129 13.333 -37.775 1.00 81.00 91 GLY A N 1
ATOM 665 C CA . GLY A 1 91 ? 15.485 14.220 -38.746 1.00 81.00 91 GLY A CA 1
ATOM 666 C C . GLY A 1 91 ? 16.478 15.100 -39.511 1.00 81.00 91 GLY A C 1
ATOM 667 O O . GLY A 1 91 ? 16.395 15.182 -40.736 1.00 81.00 91 GLY A O 1
ATOM 668 N N . VAL A 1 92 ? 17.453 15.704 -38.819 1.00 83.81 92 VAL A N 1
ATOM 669 C CA . VAL A 1 92 ? 18.522 16.501 -39.451 1.00 83.81 92 VAL A CA 1
ATOM 670 C C . VAL A 1 92 ? 19.382 15.642 -40.382 1.00 83.81 92 VAL A C 1
ATOM 672 O O . VAL A 1 92 ? 19.685 16.065 -41.496 1.00 83.81 92 VAL A O 1
ATOM 675 N N . SER A 1 93 ? 19.732 14.425 -39.964 1.00 79.81 93 SER A N 1
ATOM 676 C CA . SER A 1 93 ? 20.572 13.504 -40.740 1.00 79.81 93 SER A CA 1
ATOM 677 C C . SER A 1 93 ? 19.904 13.057 -42.052 1.00 79.81 93 SER A C 1
ATOM 679 O O . SER A 1 93 ? 20.530 13.084 -43.115 1.00 79.81 93 SER A O 1
ATOM 681 N N . VAL A 1 94 ? 18.596 12.769 -42.016 1.00 77.50 94 VAL A N 1
ATOM 682 C CA . VAL A 1 94 ? 17.795 12.482 -43.222 1.00 77.50 94 VAL A CA 1
ATOM 683 C C . VAL A 1 94 ? 17.702 13.704 -44.134 1.00 77.50 94 VAL A C 1
ATOM 685 O O . VAL A 1 94 ? 17.828 13.566 -45.350 1.00 77.50 94 VAL A O 1
ATOM 688 N N . LEU A 1 95 ? 17.534 14.905 -43.567 1.00 83.75 95 LEU A N 1
ATOM 689 C CA . LEU A 1 95 ? 17.486 16.155 -44.334 1.00 83.75 95 LEU A CA 1
ATOM 690 C C . LEU A 1 95 ? 18.793 16.428 -45.092 1.00 83.75 95 LEU A C 1
ATOM 692 O O . LEU A 1 95 ? 18.775 17.030 -46.163 1.00 83.75 95 LEU A O 1
ATOM 696 N N . MET A 1 96 ? 19.917 15.965 -44.544 1.00 81.19 96 MET A N 1
ATOM 697 C CA . MET A 1 96 ? 21.239 16.068 -45.160 1.00 81.19 96 MET A CA 1
ATOM 698 C C . MET A 1 96 ? 21.475 15.019 -46.259 1.00 81.19 96 MET A C 1
ATOM 700 O O . MET A 1 96 ? 22.437 15.141 -47.011 1.00 81.19 96 MET A O 1
ATOM 704 N N . GLY A 1 97 ? 20.596 14.017 -46.394 1.00 77.38 97 GLY A N 1
ATOM 705 C CA . GLY A 1 97 ? 20.720 12.922 -47.364 1.00 77.38 97 GLY A CA 1
ATOM 706 C C . GLY A 1 97 ? 21.629 11.775 -46.907 1.00 77.38 97 GLY A C 1
ATOM 707 O O . GLY A 1 97 ? 21.916 10.872 -47.690 1.00 77.38 97 GLY A O 1
ATOM 708 N N . HIS A 1 98 ? 22.065 11.787 -45.645 1.00 79.50 98 HIS A N 1
ATOM 709 C CA . HIS A 1 98 ? 22.957 10.788 -45.056 1.00 79.50 98 HIS A CA 1
ATOM 710 C C . HIS A 1 98 ? 22.146 9.632 -44.462 1.00 79.50 98 HIS A C 1
ATOM 712 O O . HIS A 1 98 ? 21.972 9.505 -43.250 1.00 79.50 98 HIS A O 1
ATOM 718 N N . VAL A 1 99 ? 21.599 8.791 -45.339 1.00 77.56 99 VAL A N 1
ATOM 719 C CA . VAL A 1 99 ? 20.685 7.712 -44.932 1.00 77.56 99 VAL A CA 1
ATOM 720 C C . VAL A 1 99 ? 21.394 6.658 -44.067 1.00 77.56 99 VAL A C 1
ATOM 722 O O . VAL A 1 99 ? 20.787 6.129 -43.139 1.00 77.56 99 VAL A O 1
ATOM 725 N N . ASP A 1 100 ? 22.685 6.410 -44.304 1.00 80.31 100 ASP A N 1
ATOM 726 C CA . ASP A 1 100 ? 23.501 5.472 -43.516 1.00 80.31 100 ASP A CA 1
ATOM 727 C C . ASP A 1 100 ? 23.680 5.927 -42.052 1.00 80.31 100 ASP A C 1
ATOM 729 O O . ASP A 1 100 ? 23.601 5.120 -41.115 1.00 80.31 100 ASP A O 1
ATOM 733 N N . ASP A 1 101 ? 23.840 7.236 -41.838 1.00 75.94 101 ASP A N 1
ATOM 734 C CA . ASP A 1 101 ? 23.957 7.834 -40.505 1.00 75.94 101 ASP A CA 1
ATOM 735 C C . ASP A 1 101 ? 22.607 7.779 -39.769 1.00 75.94 101 ASP A C 1
ATOM 737 O O . ASP A 1 101 ? 22.539 7.393 -38.599 1.00 75.94 101 ASP A O 1
ATOM 741 N N . ALA A 1 102 ? 21.507 8.066 -40.473 1.00 76.75 102 ALA A N 1
ATOM 742 C CA . ALA A 1 102 ? 20.156 7.960 -39.927 1.00 76.75 102 ALA A CA 1
ATOM 743 C C . ALA A 1 102 ? 19.808 6.522 -39.496 1.00 76.75 102 ALA A C 1
ATOM 745 O O . ALA A 1 102 ? 19.241 6.323 -38.419 1.00 76.75 102 ALA A O 1
ATOM 746 N N . ILE A 1 103 ? 20.190 5.511 -40.288 1.00 82.75 103 ILE A N 1
ATOM 747 C CA . ILE A 1 103 ? 20.002 4.092 -39.939 1.00 82.75 103 ILE A CA 1
ATOM 748 C C . ILE A 1 103 ? 20.767 3.749 -38.656 1.00 82.75 103 ILE A C 1
ATOM 750 O O . ILE A 1 103 ? 20.211 3.114 -37.758 1.00 82.75 103 ILE A O 1
ATOM 754 N N . SER A 1 104 ? 22.013 4.211 -38.532 1.00 84.56 104 SER A N 1
ATOM 755 C CA . SER A 1 104 ? 22.839 3.978 -37.341 1.00 84.56 104 SER A CA 1
ATOM 756 C C . SER A 1 104 ? 22.212 4.579 -36.075 1.00 84.56 104 SER A C 1
ATOM 758 O O . SER A 1 104 ? 22.181 3.927 -35.028 1.00 84.56 104 SER A O 1
ATOM 760 N N . ILE A 1 105 ? 21.640 5.785 -36.178 1.00 82.31 105 ILE A N 1
ATOM 761 C CA . ILE A 1 105 ? 20.927 6.451 -35.075 1.00 82.31 105 ILE A CA 1
ATOM 762 C C . ILE A 1 105 ? 19.674 5.661 -34.672 1.00 82.31 105 ILE A C 1
ATOM 764 O O . ILE A 1 105 ? 19.450 5.437 -33.483 1.00 82.31 105 ILE A O 1
ATOM 768 N N . VAL A 1 106 ? 18.876 5.195 -35.639 1.00 79.06 106 VAL A N 1
ATOM 769 C CA . VAL A 1 106 ? 17.657 4.410 -35.369 1.00 79.06 106 VAL A CA 1
ATOM 770 C C . VAL A 1 106 ? 17.985 3.084 -34.679 1.00 79.06 106 VAL A C 1
ATOM 772 O O . VAL A 1 106 ? 17.304 2.700 -33.724 1.00 79.06 106 VAL A O 1
ATOM 775 N N . VAL A 1 107 ? 19.045 2.394 -35.108 1.00 86.56 107 VAL A N 1
ATOM 776 C CA . VAL A 1 107 ? 19.499 1.145 -34.476 1.00 86.56 107 VAL A CA 1
ATOM 777 C C . VAL A 1 107 ? 19.949 1.394 -33.036 1.00 86.56 107 VAL A C 1
ATOM 779 O O . VAL A 1 107 ? 19.508 0.687 -32.128 1.00 86.56 107 VAL A O 1
ATOM 782 N N . ALA A 1 108 ? 20.772 2.420 -32.801 1.00 83.56 108 ALA A N 1
ATOM 783 C CA . ALA A 1 108 ? 21.219 2.776 -31.455 1.00 83.56 108 ALA A CA 1
ATOM 784 C C . ALA A 1 108 ? 20.037 3.126 -30.535 1.00 83.56 108 ALA A C 1
ATOM 786 O O . ALA A 1 108 ? 19.965 2.638 -29.406 1.00 83.56 108 ALA A O 1
ATOM 787 N N . LEU A 1 109 ? 19.070 3.901 -31.034 1.00 80.81 109 LEU A N 1
ATOM 788 C CA . LEU A 1 109 ? 17.871 4.279 -30.286 1.00 80.81 109 LEU A CA 1
ATOM 789 C C . LEU A 1 109 ? 17.004 3.067 -29.941 1.00 80.81 109 LEU A C 1
ATOM 791 O O . LEU A 1 109 ? 16.540 2.948 -28.811 1.00 80.81 109 LEU A O 1
ATOM 795 N N . THR A 1 110 ? 16.847 2.133 -30.881 1.00 80.06 110 THR A N 1
ATOM 796 C CA . THR A 1 110 ? 16.109 0.882 -30.655 1.00 80.06 110 THR A CA 1
ATOM 797 C C . THR A 1 110 ? 16.725 0.080 -29.508 1.00 80.06 110 THR A C 1
ATOM 799 O O . THR A 1 110 ? 16.001 -0.408 -28.640 1.00 80.06 110 THR A O 1
ATOM 802 N N . ILE A 1 111 ? 18.058 -0.020 -29.458 1.00 87.38 111 ILE A N 1
ATOM 803 C CA . ILE A 1 111 ? 18.767 -0.702 -28.367 1.00 87.38 111 ILE A CA 1
ATOM 804 C C . ILE A 1 111 ? 18.529 0.022 -27.039 1.00 87.38 111 ILE A C 1
ATOM 806 O O . ILE A 1 111 ? 18.151 -0.621 -26.062 1.00 87.38 111 ILE A O 1
ATOM 810 N N . VAL A 1 112 ? 18.704 1.347 -27.000 1.00 82.81 112 VAL A N 1
ATOM 811 C CA . VAL A 1 112 ? 18.530 2.147 -25.775 1.00 82.81 112 VAL A CA 1
ATOM 812 C C . VAL A 1 112 ? 17.106 2.029 -25.228 1.00 82.81 112 VAL A C 1
ATOM 814 O O . VAL A 1 112 ? 16.938 1.739 -24.046 1.00 82.81 112 VAL A O 1
ATOM 817 N N . VAL A 1 113 ? 16.086 2.172 -26.080 1.00 78.31 113 VAL A N 1
ATOM 818 C CA . VAL A 1 113 ? 14.672 2.035 -25.691 1.00 78.31 113 VAL A CA 1
ATOM 819 C C . VAL A 1 113 ? 14.366 0.621 -25.200 1.00 78.31 113 VAL A C 1
ATOM 821 O O . VAL A 1 113 ? 13.692 0.458 -24.186 1.00 78.31 113 VAL A O 1
ATOM 824 N N . THR A 1 114 ? 14.897 -0.408 -25.868 1.00 79.56 114 THR A N 1
ATOM 825 C CA . THR A 1 114 ? 14.705 -1.806 -25.448 1.00 79.56 114 THR A CA 1
ATOM 826 C C . THR A 1 114 ? 15.326 -2.062 -24.076 1.00 79.56 114 THR A C 1
ATOM 828 O O . THR A 1 114 ? 14.696 -2.674 -23.216 1.00 79.56 114 THR A O 1
ATOM 831 N N . VAL A 1 115 ? 16.547 -1.573 -23.842 1.00 83.50 115 VAL A N 1
ATOM 832 C CA . VAL A 1 115 ? 17.219 -1.698 -22.542 1.00 83.50 115 VAL A CA 1
ATOM 833 C C . VAL A 1 115 ? 16.441 -0.952 -21.460 1.00 83.50 115 VAL A C 1
ATOM 835 O O . VAL A 1 115 ? 16.214 -1.524 -20.396 1.00 83.50 115 VAL A O 1
ATOM 838 N N . ALA A 1 116 ? 15.987 0.272 -21.736 1.00 76.25 116 ALA A N 1
ATOM 839 C CA . ALA A 1 116 ? 15.170 1.049 -20.808 1.00 76.25 116 ALA A CA 1
ATOM 840 C C . ALA A 1 116 ? 13.860 0.324 -20.459 1.00 76.25 116 ALA A C 1
ATOM 842 O O . ALA A 1 116 ? 13.538 0.181 -19.286 1.00 76.25 116 ALA A O 1
ATOM 843 N N . PHE A 1 117 ? 13.155 -0.229 -21.452 1.00 75.62 117 PHE A N 1
ATOM 844 C CA . PHE A 1 117 ? 11.928 -0.998 -21.231 1.00 75.62 117 PHE A CA 1
ATOM 845 C C . PHE A 1 117 ? 12.165 -2.244 -20.365 1.00 75.62 117 PHE A C 1
ATOM 847 O O . PHE A 1 117 ? 11.395 -2.525 -19.450 1.00 75.62 117 PHE A O 1
ATOM 854 N N . VAL A 1 118 ? 13.250 -2.984 -20.614 1.00 79.56 118 VAL A N 1
ATOM 855 C CA . VAL A 1 118 ? 13.612 -4.160 -19.804 1.00 79.56 118 VAL A CA 1
ATOM 856 C C . VAL A 1 118 ? 13.978 -3.764 -18.368 1.00 79.56 118 VAL A C 1
ATOM 858 O O . VAL A 1 118 ? 13.635 -4.488 -17.433 1.00 79.56 118 VAL A O 1
ATOM 861 N N . GLN A 1 119 ? 14.668 -2.636 -18.177 1.00 77.56 119 GLN A N 1
ATOM 862 C CA . GLN A 1 119 ? 15.013 -2.115 -16.850 1.00 77.56 119 GLN A CA 1
ATOM 863 C C . GLN A 1 119 ? 13.775 -1.659 -16.072 1.00 77.56 119 GLN A C 1
ATOM 865 O O . GLN A 1 119 ? 13.662 -1.979 -14.887 1.00 77.56 119 GLN A O 1
ATOM 870 N N . GLU A 1 120 ? 12.833 -0.997 -16.743 1.00 74.62 120 GLU A N 1
ATOM 871 C CA . GLU A 1 120 ? 11.563 -0.565 -16.155 1.00 74.62 120 GLU A CA 1
ATOM 872 C C . GLU A 1 120 ? 10.729 -1.777 -15.726 1.00 74.62 120 GLU A C 1
ATOM 874 O O . GLU A 1 120 ? 10.411 -1.944 -14.550 1.00 74.62 120 GLU A O 1
ATOM 879 N N . TYR A 1 121 ? 10.509 -2.720 -16.650 1.00 72.19 121 TYR A N 1
ATOM 880 C CA . TYR A 1 121 ? 9.732 -3.933 -16.389 1.00 72.19 121 TYR A CA 1
ATOM 881 C C . TYR A 1 121 ? 10.305 -4.769 -15.231 1.00 72.19 121 TYR A C 1
ATOM 883 O O . TYR A 1 121 ? 9.573 -5.366 -14.439 1.00 72.19 121 TYR A O 1
ATOM 891 N N . ARG A 1 122 ? 11.637 -4.828 -15.105 1.00 73.75 122 ARG A N 1
ATOM 892 C CA . ARG A 1 122 ? 12.295 -5.546 -14.003 1.00 73.75 122 ARG A CA 1
ATOM 893 C C . ARG A 1 122 ? 12.132 -4.828 -12.660 1.00 73.75 122 ARG A C 1
ATOM 895 O O . ARG A 1 122 ? 12.050 -5.503 -11.630 1.00 73.75 122 ARG A O 1
ATOM 902 N N . SER A 1 123 ? 12.099 -3.499 -12.669 1.00 67.56 123 SER A N 1
ATOM 903 C CA . SER A 1 123 ? 11.908 -2.681 -11.468 1.00 67.56 123 SER A CA 1
ATOM 904 C C . SER A 1 123 ? 10.484 -2.828 -10.931 1.00 67.56 123 SER A C 1
ATOM 906 O O . SER A 1 123 ? 10.320 -3.167 -9.760 1.00 67.56 123 SER A O 1
ATOM 908 N N . GLU A 1 124 ? 9.477 -2.728 -11.804 1.00 67.69 124 GLU A N 1
ATOM 909 C CA . GLU A 1 124 ? 8.062 -2.938 -11.453 1.00 67.69 124 GLU A CA 1
ATOM 910 C C . GLU A 1 124 ? 7.831 -4.330 -10.842 1.00 67.69 124 GLU A C 1
ATOM 912 O O . GLU A 1 124 ? 7.296 -4.461 -9.741 1.00 67.69 124 GLU A O 1
ATOM 917 N N . LYS A 1 125 ? 8.353 -5.388 -11.478 1.00 63.16 125 LYS A N 1
ATOM 918 C CA . LYS A 1 125 ? 8.178 -6.767 -10.993 1.00 63.16 125 LYS A CA 1
ATOM 919 C C . LYS A 1 125 ? 8.817 -7.027 -9.623 1.00 63.16 125 LYS A C 1
ATOM 921 O O . LYS A 1 125 ? 8.370 -7.905 -8.888 1.00 63.16 125 LYS A O 1
ATOM 926 N N . THR A 1 126 ? 9.879 -6.297 -9.283 1.00 59.78 126 THR A N 1
ATOM 927 C CA . THR A 1 126 ? 10.535 -6.419 -7.972 1.00 59.78 126 THR A CA 1
ATOM 928 C C . THR A 1 126 ? 9.684 -5.783 -6.871 1.00 59.78 126 THR A C 1
ATOM 930 O O . THR A 1 126 ? 9.619 -6.323 -5.768 1.00 59.78 126 THR A O 1
ATOM 933 N N . LEU A 1 127 ? 8.994 -4.681 -7.179 1.00 61.50 127 LEU A N 1
ATOM 934 C CA . LEU A 1 127 ? 8.067 -4.022 -6.258 1.00 61.50 127 LEU A CA 1
ATOM 935 C C . LEU A 1 127 ? 6.799 -4.854 -6.040 1.00 61.50 127 LEU A C 1
ATOM 937 O O . LEU A 1 127 ? 6.383 -5.037 -4.896 1.00 61.50 127 LEU A O 1
ATOM 941 N N . ASP A 1 128 ? 6.237 -5.428 -7.103 1.00 61.34 128 ASP A N 1
ATOM 942 C CA . ASP A 1 128 ? 5.051 -6.286 -6.998 1.00 61.34 128 ASP A CA 1
ATOM 943 C C . ASP A 1 128 ? 5.336 -7.580 -6.227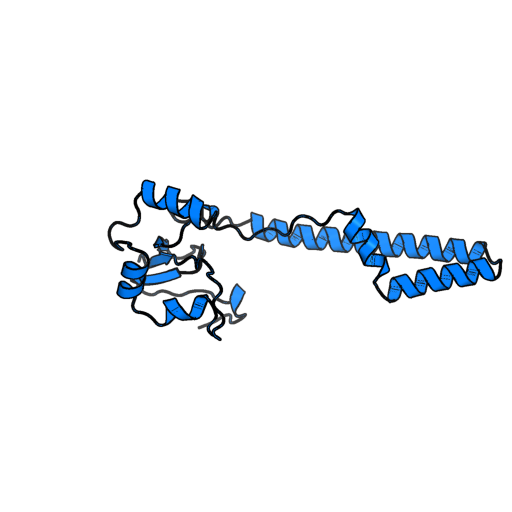 1.00 61.34 128 ASP A C 1
ATOM 945 O O . ASP A 1 128 ? 4.562 -7.964 -5.351 1.00 61.34 128 ASP A O 1
ATOM 949 N N . ALA A 1 129 ? 6.491 -8.213 -6.459 1.00 59.41 129 ALA A N 1
ATOM 950 C CA . ALA A 1 129 ? 6.889 -9.402 -5.707 1.00 59.41 129 ALA A CA 1
ATOM 951 C C . ALA A 1 129 ? 7.083 -9.113 -4.206 1.00 59.41 129 ALA A C 1
ATOM 953 O O . ALA A 1 129 ? 6.835 -9.983 -3.372 1.00 59.41 129 ALA A O 1
ATOM 954 N N . LEU A 1 130 ? 7.504 -7.897 -3.842 1.00 58.72 130 LEU A N 1
ATOM 955 C CA . LEU A 1 130 ? 7.627 -7.499 -2.440 1.00 58.72 130 LEU A CA 1
ATOM 956 C C . LEU A 1 130 ? 6.252 -7.294 -1.782 1.00 58.72 130 LEU A C 1
ATOM 958 O O . LEU A 1 130 ? 6.085 -7.652 -0.616 1.00 58.72 13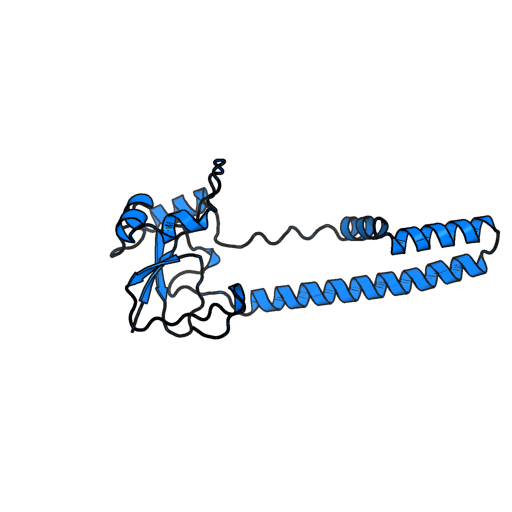0 LEU A O 1
ATOM 962 N N . LYS A 1 131 ? 5.268 -6.775 -2.532 1.00 54.34 131 LYS A N 1
ATOM 963 C CA . LYS A 1 131 ? 3.871 -6.639 -2.082 1.00 54.34 131 LYS A CA 1
ATOM 964 C C . LYS A 1 131 ? 3.190 -8.001 -1.893 1.00 54.34 131 LYS A C 1
ATOM 966 O O . LYS A 1 131 ? 2.437 -8.178 -0.941 1.00 54.34 131 LYS A O 1
ATOM 971 N N . GLU A 1 132 ? 3.473 -8.975 -2.759 1.00 57.12 132 GLU A N 1
ATOM 972 C CA . GLU A 1 132 ? 2.818 -10.294 -2.745 1.00 57.12 132 GLU A CA 1
ATOM 973 C C . GLU A 1 132 ? 3.349 -11.236 -1.642 1.00 57.12 132 GLU A C 1
ATOM 975 O O . GLU A 1 132 ? 2.637 -12.126 -1.176 1.00 57.12 132 GLU A O 1
ATOM 980 N N . LEU A 1 133 ? 4.588 -11.036 -1.173 1.00 54.94 133 LEU A N 1
ATOM 981 C CA . LEU A 1 133 ? 5.233 -11.926 -0.198 1.00 54.94 133 LEU A CA 1
ATOM 982 C C . LEU A 1 133 ? 4.685 -11.832 1.231 1.00 54.94 133 LEU A C 1
ATOM 984 O O . LEU A 1 133 ? 4.980 -12.718 2.035 1.00 54.94 133 LEU A O 1
ATOM 988 N N . VAL A 1 134 ? 3.901 -10.806 1.577 1.00 47.62 134 VAL A N 1
ATOM 989 C CA . VAL A 1 134 ? 3.325 -10.699 2.923 1.00 47.62 134 VAL A CA 1
ATOM 990 C C . VAL A 1 134 ? 1.901 -10.156 2.877 1.00 47.62 134 VAL A C 1
ATOM 992 O O . VAL A 1 134 ? 1.702 -8.970 3.133 1.00 47.62 134 VAL A O 1
ATOM 995 N N . PRO A 1 135 ? 0.887 -11.001 2.616 1.00 50.12 135 PRO A N 1
ATOM 996 C CA . PRO A 1 135 ? -0.472 -10.639 2.980 1.00 50.12 135 PRO A CA 1
ATOM 997 C C . PRO A 1 135 ? -0.513 -10.473 4.508 1.00 50.12 135 PRO A C 1
ATOM 999 O O . PRO A 1 135 ? -0.259 -11.449 5.230 1.00 50.12 135 PRO A O 1
ATOM 1002 N N . PRO A 1 136 ? -0.798 -9.267 5.032 1.00 54.91 136 PRO A N 1
ATOM 1003 C CA . PRO A 1 136 ? -1.044 -9.110 6.451 1.00 54.91 136 PRO A CA 1
ATOM 1004 C C . PRO A 1 136 ? -2.331 -9.882 6.743 1.00 54.91 136 PRO A C 1
ATOM 1006 O O . PRO A 1 136 ? -3.401 -9.542 6.252 1.00 54.91 136 PRO A O 1
ATOM 1009 N N . ARG A 1 137 ? -2.246 -10.985 7.484 1.00 48.72 137 ARG A N 1
ATOM 1010 C CA . ARG A 1 137 ? -3.449 -11.637 8.001 1.00 48.72 137 ARG A CA 1
ATOM 1011 C C . ARG A 1 137 ? -3.705 -11.070 9.383 1.00 48.72 137 ARG A C 1
ATOM 1013 O O . ARG A 1 137 ? -2.939 -11.351 10.300 1.00 48.72 137 ARG A O 1
ATOM 1020 N N . ALA A 1 138 ? -4.785 -10.309 9.538 1.00 56.66 138 ALA A N 1
ATOM 1021 C CA . ALA A 1 138 ? -5.346 -10.107 10.862 1.00 56.66 138 ALA A CA 1
ATOM 1022 C C . ALA A 1 138 ? -5.909 -11.460 11.320 1.00 56.66 138 ALA A C 1
ATOM 1024 O O . ALA A 1 138 ? -6.413 -12.247 10.520 1.00 56.66 138 ALA A O 1
ATOM 1025 N N . ARG A 1 139 ? -5.788 -11.775 12.608 1.00 54.22 139 ARG A N 1
ATOM 1026 C CA . ARG A 1 139 ? -5.911 -13.131 13.180 1.00 54.22 139 ARG A CA 1
ATOM 1027 C C . ARG A 1 139 ? -7.257 -13.862 12.946 1.00 54.22 139 ARG A C 1
ATOM 1029 O O . ARG A 1 139 ? -7.399 -15.005 13.372 1.00 54.22 139 ARG A O 1
ATOM 1036 N N . ALA A 1 140 ? -8.214 -13.247 12.248 1.00 56.16 140 ALA A N 1
ATOM 1037 C CA . ALA A 1 140 ? -9.455 -13.869 11.786 1.00 56.16 140 ALA A CA 1
ATOM 1038 C C . ALA A 1 140 ? -9.949 -13.406 10.393 1.00 56.16 140 ALA A C 1
ATOM 1040 O O . ALA A 1 140 ? -10.902 -13.995 9.886 1.00 56.16 140 ALA A O 1
ATOM 1041 N N . ILE A 1 141 ? -9.346 -12.380 9.774 1.00 66.75 141 ILE A N 1
ATOM 1042 C CA . ILE A 1 141 ? -9.863 -11.722 8.559 1.00 66.75 141 ILE A CA 1
ATOM 1043 C C . ILE A 1 141 ? -8.681 -11.299 7.671 1.00 66.75 141 ILE A C 1
ATOM 1045 O O . ILE A 1 141 ? -7.616 -10.937 8.175 1.00 66.75 141 ILE A O 1
ATOM 1049 N N . ASP A 1 142 ? -8.843 -11.381 6.351 1.00 76.69 142 ASP A N 1
ATOM 1050 C CA . ASP A 1 142 ? -7.866 -10.828 5.410 1.00 76.69 142 ASP A CA 1
ATOM 1051 C C . ASP A 1 142 ? -7.720 -9.315 5.648 1.00 76.69 142 ASP A C 1
ATOM 1053 O O . ASP A 1 142 ? -8.727 -8.631 5.846 1.00 76.69 142 ASP A O 1
ATOM 1057 N N . ALA A 1 143 ? -6.495 -8.775 5.634 1.00 77.19 143 ALA A N 1
ATOM 1058 C CA . ALA A 1 143 ? -6.307 -7.333 5.780 1.00 77.19 143 ALA A CA 1
ATOM 1059 C C . ALA A 1 143 ? -7.032 -6.541 4.689 1.00 77.19 143 ALA A C 1
ATOM 1061 O O . ALA A 1 143 ? -7.452 -5.421 4.957 1.00 77.19 143 ALA A O 1
ATOM 1062 N N . ALA A 1 144 ? -7.237 -7.130 3.506 1.00 80.75 144 ALA A N 1
ATOM 1063 C CA . ALA A 1 144 ? -8.005 -6.520 2.424 1.00 80.75 144 ALA A CA 1
ATOM 1064 C C . ALA A 1 144 ? -9.486 -6.289 2.771 1.00 80.75 144 ALA A C 1
ATOM 1066 O O . ALA A 1 144 ? -10.143 -5.454 2.149 1.00 80.75 144 ALA A O 1
ATOM 1067 N N . AS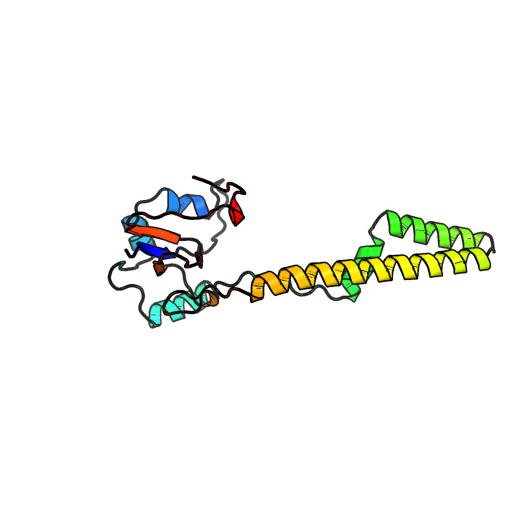P A 1 145 ? -10.024 -7.031 3.738 1.00 82.69 145 ASP A N 1
ATOM 1068 C CA . ASP A 1 145 ? -11.442 -6.998 4.097 1.00 82.69 145 ASP A CA 1
ATOM 1069 C C . ASP A 1 145 ? -11.710 -6.196 5.382 1.00 82.69 145 ASP A C 1
ATOM 1071 O O . ASP A 1 145 ? -12.872 -6.087 5.786 1.00 82.69 145 ASP A O 1
ATOM 1075 N N . LEU A 1 146 ? -10.661 -5.618 5.988 1.00 82.94 146 LEU A N 1
ATOM 1076 C CA . LEU A 1 146 ? -10.764 -4.716 7.135 1.00 82.94 146 LEU A CA 1
ATOM 1077 C C . LEU A 1 146 ? -11.569 -3.464 6.787 1.00 82.94 146 LEU A C 1
ATOM 1079 O O . LEU A 1 146 ? -11.397 -2.867 5.723 1.00 82.94 146 LEU A O 1
ATOM 1083 N N . VAL A 1 147 ? -12.406 -3.040 7.729 1.00 84.38 147 VAL A N 1
ATOM 1084 C CA . VAL A 1 147 ? -13.210 -1.820 7.635 1.00 84.38 147 VAL A CA 1
ATOM 1085 C C . VAL A 1 147 ? -12.916 -0.854 8.784 1.00 84.38 147 VAL A C 1
ATOM 1087 O O . VAL A 1 147 ? -12.446 -1.272 9.849 1.00 84.38 147 VAL A O 1
ATOM 1090 N N . PRO A 1 148 ? -13.220 0.451 8.622 1.00 83.94 148 PRO A N 1
ATOM 1091 C CA . PRO A 1 148 ? -13.127 1.392 9.730 1.00 83.94 148 PRO A CA 1
ATOM 1092 C C . PRO A 1 148 ? -13.921 0.905 10.942 1.00 83.94 148 PRO A C 1
ATOM 1094 O O . PRO A 1 148 ? -15.097 0.557 10.817 1.00 83.94 148 PRO A O 1
ATOM 1097 N N . GLY A 1 149 ? -13.297 0.918 12.118 1.00 79.38 149 GLY A N 1
ATOM 1098 C CA . GLY A 1 149 ? -13.894 0.482 13.378 1.00 79.38 149 GLY A CA 1
ATOM 1099 C C . GLY A 1 149 ? -13.745 -1.008 13.682 1.00 79.38 149 GLY A C 1
ATOM 1100 O O . GLY A 1 149 ? -14.237 -1.443 14.719 1.00 79.38 149 GLY A O 1
ATOM 1101 N N . ASP A 1 150 ? -13.072 -1.795 12.842 1.00 81.88 150 ASP A N 1
ATOM 1102 C CA . ASP A 1 150 ? -12.706 -3.158 13.226 1.00 81.88 150 ASP A CA 1
ATOM 1103 C C . ASP A 1 150 ? -11.789 -3.158 14.456 1.00 81.88 150 ASP A C 1
ATOM 1105 O O . ASP A 1 150 ? -10.928 -2.296 14.626 1.00 81.88 150 ASP A O 1
ATOM 1109 N N . VAL A 1 151 ? -11.966 -4.149 15.329 1.00 81.56 151 VAL A N 1
ATOM 1110 C CA . VAL A 1 151 ? -11.103 -4.354 16.497 1.00 81.56 151 VAL A CA 1
ATOM 1111 C C . VAL A 1 151 ? -10.177 -5.518 16.190 1.00 81.56 151 VAL A C 1
ATOM 1113 O O . VAL A 1 151 ? -10.618 -6.660 16.055 1.00 81.56 151 VAL A O 1
ATOM 1116 N N . VAL A 1 152 ? -8.885 -5.230 16.077 1.00 79.94 152 VAL A N 1
ATOM 1117 C CA . VAL A 1 152 ? -7.856 -6.209 15.739 1.00 79.94 152 VAL A CA 1
ATOM 1118 C C . VAL A 1 152 ? -6.960 -6.482 16.938 1.00 79.94 152 VAL A C 1
ATOM 1120 O O . VAL A 1 152 ? -6.565 -5.591 17.688 1.00 79.94 152 VAL A O 1
ATOM 1123 N N . LEU A 1 153 ? -6.623 -7.754 17.128 1.00 80.94 153 LEU A N 1
ATOM 1124 C CA . LEU A 1 153 ? -5.655 -8.168 18.133 1.00 80.94 153 LEU A CA 1
ATOM 1125 C C . LEU A 1 153 ? -4.316 -8.426 17.452 1.00 80.94 153 LEU A C 1
ATOM 1127 O O . LEU A 1 153 ? -4.226 -9.330 16.620 1.00 80.94 153 LEU A O 1
ATOM 1131 N N . LEU A 1 154 ? -3.293 -7.673 17.853 1.00 81.44 154 LEU A N 1
ATOM 1132 C CA . LEU A 1 154 ? -1.932 -7.823 17.350 1.00 81.44 154 LEU A CA 1
ATOM 1133 C C . LEU A 1 154 ? -1.051 -8.508 18.396 1.00 81.44 154 LEU A C 1
ATOM 1135 O O . LEU A 1 154 ? -1.161 -8.285 19.606 1.00 81.44 154 LEU A O 1
ATOM 1139 N N . SER A 1 155 ? -0.198 -9.403 17.916 1.00 78.75 155 SER A N 1
ATOM 1140 C CA . SER A 1 155 ? 0.797 -10.142 18.689 1.00 78.75 155 SER A CA 1
ATOM 1141 C C . SER A 1 155 ? 2.195 -9.879 18.133 1.00 78.75 155 SER A C 1
ATOM 1143 O O . SER A 1 155 ? 2.366 -9.364 17.031 1.00 78.75 155 SER A O 1
ATOM 1145 N N . THR A 1 156 ? 3.221 -10.236 18.902 1.00 80.06 156 THR A N 1
ATOM 1146 C CA . THR A 1 156 ? 4.616 -10.086 18.475 1.00 80.06 156 THR A CA 1
ATOM 1147 C C . THR A 1 156 ? 4.863 -10.789 17.138 1.00 80.06 156 THR A C 1
ATOM 1149 O O . THR A 1 156 ? 4.625 -11.991 17.017 1.00 80.06 156 THR A O 1
ATOM 1152 N N . GLY A 1 157 ? 5.378 -10.039 16.161 1.00 79.38 157 GLY A N 1
ATOM 1153 C CA . GLY A 1 157 ? 5.663 -10.522 14.807 1.00 79.38 157 GLY A CA 1
ATOM 1154 C C . GLY A 1 157 ? 4.538 -10.294 13.792 1.00 79.38 157 GLY A C 1
ATOM 1155 O O . GLY A 1 157 ? 4.768 -10.505 12.601 1.00 79.38 157 GLY A O 1
ATOM 1156 N N . ASP A 1 158 ? 3.360 -9.837 14.226 1.00 79.38 158 ASP A N 1
ATOM 1157 C CA . ASP A 1 158 ? 2.289 -9.442 13.311 1.00 79.38 158 ASP A CA 1
ATOM 1158 C C . ASP A 1 158 ? 2.638 -8.114 12.623 1.00 79.38 158 ASP A C 1
ATOM 1160 O O . ASP A 1 158 ? 3.179 -7.193 13.237 1.00 79.38 158 ASP A O 1
ATOM 1164 N N . ARG A 1 159 ? 2.299 -7.997 11.333 1.00 77.88 159 ARG A N 1
ATOM 1165 C CA . ARG A 1 159 ? 2.351 -6.712 10.624 1.00 77.88 159 ARG A CA 1
ATOM 1166 C C . ARG A 1 159 ? 1.095 -5.905 10.913 1.00 77.88 159 ARG A C 1
ATOM 1168 O O . ARG A 1 159 ? 0.001 -6.465 10.936 1.00 77.88 159 ARG A O 1
ATOM 1175 N N . ILE A 1 160 ? 1.254 -4.592 11.057 1.00 81.19 160 ILE A N 1
ATOM 1176 C CA . ILE A 1 160 ? 0.136 -3.654 11.189 1.00 81.19 160 ILE A CA 1
ATOM 1177 C C . ILE A 1 160 ? -0.645 -3.649 9.859 1.00 81.19 160 ILE A C 1
ATOM 1179 O O . ILE A 1 160 ? -0.061 -3.312 8.829 1.00 81.19 160 ILE A O 1
ATOM 1183 N N . PRO A 1 161 ? -1.926 -4.069 9.838 1.00 78.62 161 PRO A N 1
ATOM 1184 C CA . PRO A 1 161 ? -2.661 -4.280 8.589 1.00 78.62 161 PRO A CA 1
ATOM 1185 C C . PRO A 1 161 ? -3.312 -3.005 8.023 1.00 78.62 161 PRO A C 1
ATOM 1187 O O . PRO A 1 161 ? -3.682 -2.977 6.851 1.00 78.62 161 PRO A O 1
ATOM 1190 N N . ALA A 1 162 ? -3.488 -1.982 8.859 1.00 80.69 162 ALA A N 1
ATOM 1191 C CA . ALA A 1 162 ? -4.064 -0.681 8.535 1.00 80.69 162 ALA A CA 1
ATOM 1192 C C . ALA A 1 162 ? -3.742 0.312 9.662 1.00 80.69 162 ALA A C 1
ATOM 1194 O O . ALA A 1 162 ? -3.396 -0.109 10.773 1.00 80.69 162 ALA A O 1
ATOM 1195 N N . ASP A 1 163 ? -3.925 1.605 9.397 1.00 83.12 163 ASP A N 1
ATOM 1196 C CA . ASP A 1 163 ? -3.849 2.644 10.422 1.00 83.12 163 ASP A CA 1
ATOM 1197 C C . ASP A 1 163 ? -4.847 2.357 11.550 1.00 83.12 163 ASP A C 1
ATOM 1199 O O . ASP A 1 163 ? -6.004 1.974 11.337 1.00 83.12 163 ASP A O 1
ATOM 1203 N N . ALA A 1 164 ? -4.376 2.478 12.788 1.00 81.12 164 ALA A N 1
ATOM 1204 C CA . ALA A 1 164 ? -5.124 1.996 13.933 1.00 81.12 164 ALA A CA 1
ATOM 1205 C C . ALA A 1 164 ? -4.830 2.806 15.199 1.00 81.12 164 ALA A C 1
ATOM 1207 O O . ALA A 1 164 ? -3.740 3.337 15.412 1.00 81.12 164 ALA A O 1
ATOM 1208 N N . ARG A 1 165 ? -5.833 2.892 16.070 1.00 83.00 165 ARG A N 1
ATOM 1209 C CA . ARG A 1 165 ? -5.764 3.512 17.386 1.00 83.00 165 ARG A CA 1
ATOM 1210 C C . ARG A 1 165 ? -5.603 2.451 18.454 1.00 83.00 165 ARG A C 1
ATOM 1212 O O . ARG A 1 165 ? -6.439 1.564 18.618 1.00 83.00 165 ARG A O 1
ATOM 1219 N N . LEU A 1 166 ? -4.537 2.593 19.225 1.00 83.69 166 LEU A N 1
ATOM 1220 C CA . LEU A 1 166 ? -4.258 1.712 20.342 1.00 83.69 166 LEU A CA 1
ATOM 1221 C C . LEU A 1 166 ? -5.310 1.871 21.446 1.00 83.69 166 LEU A C 1
ATOM 1223 O O . LEU A 1 166 ? -5.587 2.987 21.892 1.00 83.69 166 LEU A O 1
ATOM 1227 N N . VAL A 1 167 ? -5.887 0.750 21.881 1.00 81.69 167 VAL A N 1
ATOM 1228 C CA . VAL A 1 167 ? -6.806 0.700 23.026 1.00 81.69 167 VAL A CA 1
ATOM 1229 C C . VAL A 1 167 ? -6.074 0.176 24.246 1.00 81.69 167 VAL A C 1
ATOM 1231 O O . VAL A 1 167 ? -6.111 0.801 25.303 1.00 81.69 167 VAL A O 1
ATOM 1234 N N . GLU A 1 168 ? -5.411 -0.966 24.088 1.00 79.94 168 GLU A N 1
ATOM 1235 C CA . GLU A 1 168 ? -4.709 -1.651 25.161 1.00 79.94 168 GLU A CA 1
ATOM 1236 C C . GLU A 1 168 ? -3.390 -2.209 24.627 1.00 79.94 168 GLU A C 1
ATOM 1238 O O . GLU A 1 168 ? -3.350 -2.851 23.576 1.00 79.94 168 GLU A O 1
ATOM 1243 N N . ALA A 1 169 ? -2.309 -1.963 25.360 1.00 81.25 169 ALA A N 1
ATOM 1244 C CA . ALA A 1 169 ? -0.982 -2.477 25.061 1.00 81.25 169 ALA A CA 1
ATOM 1245 C C . ALA A 1 169 ? -0.305 -2.973 26.327 1.00 81.25 169 ALA A C 1
ATOM 1247 O O . ALA A 1 169 ? -0.441 -2.381 27.398 1.00 81.25 169 ALA A O 1
ATOM 1248 N N . ILE A 1 170 ? 0.489 -4.024 26.163 1.00 78.75 170 ILE A N 1
ATOM 1249 C CA . ILE A 1 170 ? 1.394 -4.527 27.188 1.00 78.75 170 ILE A CA 1
ATOM 1250 C C . ILE A 1 170 ? 2.746 -4.717 26.509 1.00 78.75 170 ILE A C 1
ATOM 1252 O O . ILE A 1 170 ? 2.835 -5.535 25.595 1.00 78.75 170 ILE A O 1
ATOM 1256 N N . ASP A 1 171 ? 3.753 -3.947 26.931 1.00 82.19 171 ASP A N 1
ATOM 1257 C CA . ASP A 1 171 ? 5.113 -3.959 26.368 1.00 82.19 171 ASP A CA 1
ATOM 1258 C C . ASP A 1 171 ? 5.121 -3.905 24.827 1.00 82.19 171 ASP A C 1
ATOM 1260 O O . ASP A 1 171 ? 5.767 -4.708 24.154 1.00 82.19 171 ASP A O 1
ATOM 1264 N N . LEU A 1 172 ? 4.327 -2.985 24.263 1.00 82.56 172 LEU A N 1
ATOM 1265 C CA . LEU A 1 172 ? 4.227 -2.801 22.819 1.00 82.56 172 LEU A CA 1
ATOM 1266 C C . LEU A 1 172 ? 5.482 -2.101 22.293 1.00 82.56 172 LEU A C 1
ATOM 1268 O O . LEU A 1 172 ? 5.770 -0.973 22.687 1.00 82.56 172 LEU A O 1
ATOM 1272 N N . ASP A 1 173 ? 6.146 -2.765 21.357 1.00 83.38 173 ASP A N 1
ATOM 1273 C CA . ASP A 1 173 ? 7.235 -2.231 20.549 1.00 83.38 173 ASP A CA 1
ATOM 1274 C C . ASP A 1 173 ? 6.868 -2.394 19.068 1.00 83.38 173 ASP A C 1
ATOM 1276 O O . ASP A 1 173 ? 6.327 -3.434 18.670 1.00 83.38 173 ASP A O 1
ATOM 1280 N N . VAL A 1 174 ? 7.087 -1.350 18.269 1.00 82.62 174 VAL A N 1
ATOM 1281 C CA . VAL A 1 174 ? 6.668 -1.280 16.862 1.00 82.62 174 VAL A CA 1
ATOM 1282 C C . VAL A 1 174 ? 7.837 -0.799 16.016 1.00 82.62 174 VAL A C 1
ATOM 1284 O O . VAL A 1 174 ? 8.390 0.270 16.249 1.00 82.62 174 VAL A O 1
ATOM 1287 N N . ASP A 1 175 ? 8.173 -1.576 14.989 1.00 83.19 175 ASP A N 1
ATOM 1288 C CA . ASP A 1 175 ? 9.176 -1.194 13.998 1.00 83.19 175 ASP A CA 1
ATOM 1289 C C . ASP A 1 175 ? 8.552 -0.286 12.925 1.00 83.19 175 ASP A C 1
ATOM 1291 O O . ASP A 1 175 ? 7.851 -0.745 12.018 1.00 83.19 175 ASP A O 1
ATOM 1295 N N . GLU A 1 176 ? 8.818 1.015 13.033 1.00 82.62 176 GLU A N 1
ATOM 1296 C CA . GLU A 1 176 ? 8.377 2.034 12.075 1.00 82.62 176 GLU A CA 1
ATOM 1297 C C . GLU A 1 176 ? 9.409 2.316 10.968 1.00 82.62 176 GLU A C 1
ATOM 1299 O O . GLU A 1 176 ? 9.188 3.199 10.136 1.00 82.62 176 GLU A O 1
ATOM 1304 N N . SER A 1 177 ? 10.507 1.552 10.884 1.00 81.06 177 SER A N 1
ATOM 1305 C CA . SER A 1 177 ? 11.607 1.813 9.939 1.00 81.06 177 SER A CA 1
ATOM 1306 C C . SER A 1 177 ? 11.164 1.854 8.477 1.00 81.06 177 SER A C 1
ATOM 1308 O O . SER A 1 177 ? 11.723 2.602 7.677 1.00 81.06 177 SER A O 1
ATOM 1310 N N . SER A 1 178 ? 10.125 1.094 8.121 1.00 77.25 178 SER A N 1
ATOM 1311 C CA . SER A 1 178 ? 9.555 1.097 6.768 1.00 77.25 178 SER A CA 1
ATOM 1312 C C . SER A 1 178 ? 8.846 2.404 6.390 1.00 77.25 178 SER A C 1
ATOM 1314 O O . SER A 1 178 ? 8.771 2.721 5.204 1.00 77.25 178 SER A O 1
ATOM 1316 N N . LEU A 1 179 ? 8.343 3.156 7.376 1.00 74.69 179 LEU A N 1
ATOM 1317 C CA . LEU A 1 179 ? 7.574 4.385 7.175 1.00 74.69 179 LEU A CA 1
ATOM 1318 C C . LEU A 1 179 ? 8.403 5.639 7.475 1.00 74.69 179 LEU A C 1
ATOM 1320 O O . LEU A 1 179 ? 8.312 6.623 6.743 1.00 74.69 179 LEU A O 1
ATOM 1324 N N . THR A 1 180 ? 9.212 5.613 8.535 1.00 76.75 180 THR A N 1
ATOM 1325 C CA . THR A 1 180 ? 9.972 6.779 9.016 1.00 76.75 180 THR A CA 1
ATOM 1326 C C . THR A 1 180 ? 11.462 6.702 8.686 1.00 76.75 180 THR A C 1
ATOM 1328 O O . THR A 1 180 ? 12.138 7.726 8.681 1.00 76.75 180 THR A O 1
ATOM 1331 N N . GLY A 1 181 ? 11.984 5.509 8.384 1.00 76.69 181 GLY A N 1
ATOM 1332 C CA . GLY A 1 181 ? 13.422 5.267 8.226 1.00 76.69 181 GLY A CA 1
ATOM 1333 C C . GLY A 1 181 ? 14.186 5.153 9.549 1.00 76.69 181 GLY A C 1
ATOM 1334 O O . GLY A 1 181 ? 15.374 4.828 9.540 1.00 76.69 181 GLY A O 1
ATOM 1335 N N . GLU A 1 182 ? 13.522 5.364 10.685 1.00 72.81 182 GLU A N 1
ATOM 1336 C CA . GLU A 1 182 ? 14.129 5.261 12.008 1.00 72.81 182 GLU A CA 1
ATOM 1337 C C . GLU A 1 182 ? 14.166 3.787 12.432 1.00 72.81 182 GLU A C 1
ATOM 1339 O O . GLU A 1 182 ? 13.143 3.114 12.507 1.00 72.81 182 GLU A O 1
ATOM 1344 N N . THR A 1 183 ? 15.365 3.246 12.658 1.00 58.09 183 THR A N 1
ATOM 1345 C CA . THR A 1 183 ? 15.564 1.809 12.946 1.00 58.09 183 THR A CA 1
ATOM 1346 C C . THR A 1 183 ? 15.518 1.478 14.445 1.00 58.09 183 THR A C 1
ATOM 1348 O O . THR A 1 183 ? 15.802 0.345 14.839 1.00 58.09 183 THR A O 1
ATOM 1351 N N . HIS A 1 184 ? 15.227 2.466 15.298 1.00 53.28 184 HIS A N 1
ATOM 1352 C CA . HIS A 1 184 ? 15.202 2.305 16.751 1.00 53.28 184 HIS A CA 1
ATOM 1353 C C . HIS A 1 184 ? 14.349 3.384 17.424 1.00 53.28 184 HIS A C 1
ATOM 1355 O O . HIS A 1 184 ? 14.500 4.563 17.097 1.00 53.28 184 HIS A O 1
ATOM 1361 N N . VAL A 1 185 ? 13.537 2.985 18.405 1.00 50.47 185 VAL A N 1
ATOM 1362 C CA . VAL A 1 185 ? 12.966 3.868 19.435 1.00 50.47 185 VAL A CA 1
ATOM 1363 C C . VAL A 1 185 ? 13.431 3.372 20.798 1.00 50.47 185 VAL A C 1
ATOM 1365 O O . VAL A 1 185 ? 13.438 2.138 20.996 1.00 50.47 185 VAL A O 1
#